Protein AF-A0A5J4PMW7-F1 (afdb_monomer_lite)

InterPro domains:
  IPR025396 Protein of unknown function DUF4302 [PF14135] (25-251)

Foldseek 3Di:
DVVVVVVVVVVVVVVVVVPPDPPPPDPDPDDPVRVQVVQQVVVLCLQQVQQQAKWKFDDALQQVVFTKIWGWHDDDQKIWIAICADDPVDHHGDIDMFGWGFDDDVATKIAGDDDDCSQCQQQDADDPRNRRVNHARMWHFDDDDPQKTWTARPRNGDIMIMGRDPHHPSVWSVLLVVQLVVPVPPQWDWAADPNDTWIWGDDNQKIWTWDQDPVRDIDIDMFGWYGGSFYIFTPAWDQHPNDTDGDGGDD

pLDDT: mean 90.18, std 10.89, range [51.5, 98.81]

Secondary structure (DSSP, 8-state):
-HHHHHHHHHHHHHHHHSTT------SSSS-HHHHHHHHHHHHHHHHHT-TT-EEEEEE-S-TTT-EEEEEEEEETTEEEEEES---SS--TT-EEEEEEEEEESSSEEEEE-S--HHHHTTTS-BTTBSSTTS--SEEEEEEEETTEEEEEETTT--EEEEEE-SS-HHHHHHHHHHHHHHHHT-SEEEEEETTEEEEEEE-SSEEEEEEE-TTS-EEEEEEEEEEETTEEEEEEEEEETTEEEEEEE--

Radius of gyration: 25.82 Å; chains: 1; bounding box: 91×42×58 Å

Sequence (251 aa):
MKKLIYYFFAITAVLLVYSCVQEENSLFEESPAERVDKALSEYDSLLTSAPNGWLLEYYSGDVLIGGYTFLCTFKDGQVSLISDVETIYYRPGTELTSLYRIISDQGPVLTFDTYNQIFHVFSEPWSDDTDGYEGDYEFVLQKAENNIITLRGKKHGGILIMTKLKESAQRYIKRLLTIEEELVGIPRMRLFAGGKEFFAAKGERSLTIGYPAENGEMEMKSTAFIYTSAGIKLRQPLTINGRTVQEFTLD

Structure (mmCIF, N/CA/C/O backbone):
data_AF-A0A5J4PMW7-F1
#
_entry.id   AF-A0A5J4PMW7-F1
#
loop_
_atom_site.group_PDB
_atom_site.id
_atom_site.type_symbol
_atom_site.label_atom_id
_atom_site.label_alt_id
_atom_site.label_comp_id
_atom_site.label_asym_id
_atom_site.label_entity_id
_atom_site.label_seq_id
_atom_site.pdbx_PDB_ins_code
_atom_site.Cartn_x
_atom_site.Cartn_y
_atom_site.Cartn_z
_atom_site.occupancy
_atom_site.B_iso_or_equiv
_atom_site.auth_seq_id
_atom_site.auth_comp_id
_atom_site.auth_asym_id
_atom_site.auth_atom_id
_atom_site.pdbx_PDB_model_num
ATOM 1 N N . MET A 1 1 ? -71.920 20.902 10.915 1.00 52.59 1 MET A N 1
ATOM 2 C CA . MET A 1 1 ? -70.458 21.117 10.797 1.00 52.59 1 MET A CA 1
ATOM 3 C C . MET A 1 1 ? -69.676 20.668 12.033 1.00 52.59 1 MET A C 1
ATOM 5 O O . MET A 1 1 ? -68.792 19.845 11.870 1.00 52.59 1 MET A O 1
ATOM 9 N N . LYS A 1 2 ? -70.023 21.090 13.265 1.00 53.62 2 LYS A N 1
ATOM 10 C CA . LYS A 1 2 ? -69.305 20.662 14.491 1.00 53.62 2 LYS A CA 1
ATOM 11 C C . LYS A 1 2 ? -69.277 19.137 14.712 1.00 53.62 2 LYS A C 1
ATOM 13 O O . LYS A 1 2 ? -68.234 18.599 15.042 1.00 53.62 2 LYS A O 1
ATOM 18 N N . LYS A 1 3 ? -70.382 18.425 14.444 1.00 57.31 3 LYS A N 1
ATOM 19 C CA . LYS A 1 3 ? -70.447 16.952 14.570 1.00 57.31 3 LYS A CA 1
ATOM 20 C C . LYS A 1 3 ? -69.514 16.211 13.596 1.00 57.31 3 LYS A C 1
ATOM 22 O O . LYS A 1 3 ? -68.907 15.230 13.993 1.00 57.31 3 LYS A O 1
ATOM 27 N N . LEU A 1 4 ? -69.343 16.712 12.367 1.00 69.06 4 LEU A N 1
ATOM 28 C CA . LEU A 1 4 ? -68.430 16.128 11.369 1.00 69.06 4 LEU A CA 1
ATOM 29 C C . LEU A 1 4 ? -66.953 16.281 11.760 1.00 69.06 4 LEU A C 1
ATOM 31 O O . LEU A 1 4 ? -66.171 15.374 11.504 1.00 69.06 4 LEU A O 1
ATOM 35 N N . ILE A 1 5 ? -66.589 17.377 12.435 1.00 75.31 5 ILE A N 1
ATOM 36 C CA . ILE A 1 5 ? -65.234 17.581 12.971 1.00 75.31 5 ILE A CA 1
ATOM 37 C C . ILE A 1 5 ? -64.902 16.553 14.058 1.00 75.31 5 ILE A C 1
ATOM 39 O O . ILE A 1 5 ? -63.806 16.004 14.046 1.00 75.31 5 ILE A O 1
ATOM 43 N N . TYR A 1 6 ? -65.847 16.234 14.950 1.00 79.12 6 TYR A N 1
ATOM 44 C CA . TYR A 1 6 ? -65.627 15.208 15.976 1.00 79.12 6 TY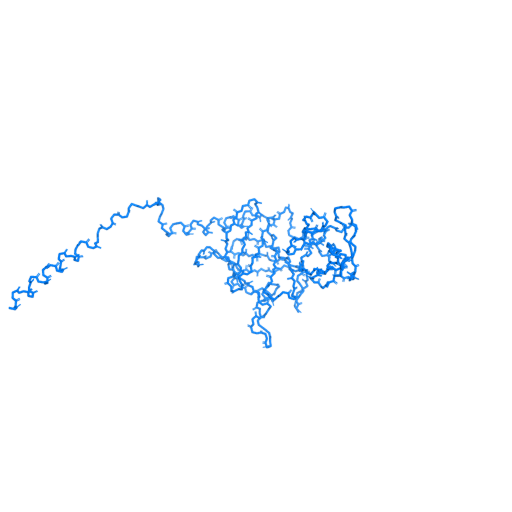R A CA 1
ATOM 45 C C . TYR A 1 6 ? -65.476 13.804 15.376 1.00 79.12 6 TYR A C 1
ATOM 47 O O . TYR A 1 6 ? -64.624 13.047 15.830 1.00 79.12 6 TYR A O 1
ATOM 55 N N . TYR A 1 7 ? -66.233 13.473 14.323 1.00 80.00 7 TYR A N 1
ATOM 56 C CA . TYR A 1 7 ? -66.058 12.202 13.607 1.00 80.00 7 TYR A CA 1
ATOM 57 C C . TYR A 1 7 ? -64.724 12.131 12.858 1.00 80.00 7 TYR A C 1
ATOM 59 O O . TYR A 1 7 ? -64.068 11.095 12.887 1.00 80.00 7 TYR A O 1
ATOM 67 N N . PHE A 1 8 ? -64.286 13.235 12.247 1.00 80.75 8 PHE A N 1
ATOM 68 C CA . PHE A 1 8 ? -62.986 13.304 11.582 1.00 80.75 8 PHE A CA 1
ATOM 69 C C . PHE A 1 8 ? -61.824 13.117 12.569 1.00 80.75 8 PHE A C 1
ATOM 71 O O . PHE A 1 8 ? -60.914 12.341 12.285 1.00 80.75 8 PHE A O 1
ATOM 78 N N . PHE A 1 9 ? -61.897 13.748 13.748 1.00 79.69 9 PHE A N 1
ATOM 79 C CA . PHE A 1 9 ? -60.902 13.595 14.820 1.00 79.69 9 PHE A CA 1
ATOM 80 C C . PHE A 1 9 ? -60.896 12.187 15.429 1.00 79.69 9 PHE A C 1
ATOM 82 O O . PHE A 1 9 ? -59.835 11.644 15.720 1.00 79.69 9 PHE A O 1
ATOM 89 N N . ALA A 1 10 ? -62.070 11.569 15.592 1.00 80.31 10 ALA A N 1
ATOM 90 C CA . ALA A 1 10 ? -62.173 10.200 16.092 1.00 80.31 10 ALA A CA 1
ATOM 91 C C . ALA A 1 10 ? -61.577 9.184 15.102 1.00 80.31 10 ALA A C 1
ATOM 93 O O . ALA A 1 10 ? -60.881 8.261 15.514 1.00 80.31 10 ALA A O 1
ATOM 94 N N . ILE A 1 11 ? -61.791 9.377 13.797 1.00 79.06 11 ILE A N 1
ATOM 95 C CA . ILE A 1 11 ? -61.236 8.504 12.751 1.00 79.06 11 ILE A CA 1
ATOM 96 C C . ILE A 1 11 ? -59.714 8.655 12.644 1.00 79.06 11 ILE A C 1
ATOM 98 O O . ILE A 1 11 ? -59.012 7.651 12.554 1.00 79.06 11 ILE A O 1
ATOM 102 N N . THR A 1 12 ? -59.178 9.878 12.714 1.00 74.62 12 THR A N 1
ATOM 103 C CA . THR A 1 12 ? -57.716 10.084 12.732 1.00 74.62 12 THR A CA 1
ATOM 104 C C . THR A 1 12 ? -57.074 9.522 13.999 1.00 74.62 12 THR A C 1
ATOM 106 O O . THR A 1 12 ? -56.022 8.900 13.904 1.00 74.62 12 THR A O 1
ATOM 109 N N . ALA A 1 13 ? -57.719 9.637 15.165 1.00 74.88 13 ALA A N 1
ATOM 110 C CA . ALA A 1 13 ? -57.223 9.031 16.403 1.00 74.88 13 ALA A CA 1
ATOM 111 C C . ALA A 1 13 ? -57.150 7.493 16.330 1.00 74.88 13 ALA A C 1
ATOM 113 O O . ALA A 1 13 ? -56.185 6.912 16.819 1.00 74.88 13 ALA A O 1
ATOM 114 N N . VAL A 1 14 ? -58.121 6.837 15.678 1.00 71.25 14 VAL A N 1
ATOM 115 C CA . VAL A 1 14 ? -58.113 5.376 15.461 1.00 71.25 14 VAL A CA 1
ATOM 116 C C . VAL A 1 14 ? -57.047 4.953 14.440 1.00 71.25 14 VAL A C 1
ATOM 118 O O . VAL A 1 14 ? -56.421 3.910 14.605 1.00 71.25 14 VAL A O 1
ATOM 121 N N . LEU A 1 15 ? -56.787 5.765 13.411 1.00 68.38 15 LEU A N 1
ATOM 122 C CA . LEU A 1 15 ? -55.737 5.483 12.424 1.00 68.38 15 LEU A CA 1
ATOM 123 C C . LEU A 1 15 ? -54.319 5.667 12.996 1.00 68.38 15 LEU A C 1
ATOM 125 O O . LEU A 1 15 ? -53.410 4.945 12.597 1.00 68.38 15 LEU A O 1
ATOM 129 N N . LEU A 1 16 ? -54.132 6.574 13.963 1.00 65.94 16 LEU A N 1
ATOM 130 C CA . LEU A 1 16 ? -52.844 6.798 14.634 1.00 65.94 16 LEU A CA 1
ATOM 131 C C . LEU A 1 16 ? -52.459 5.674 15.613 1.00 65.94 16 LEU A C 1
ATOM 133 O O . LEU A 1 16 ? -51.275 5.450 15.833 1.00 65.94 16 LEU A O 1
ATOM 137 N N . VAL A 1 17 ? -53.423 4.935 16.178 1.00 60.72 17 VAL A N 1
ATOM 138 C CA . VAL A 1 17 ? -53.124 3.781 17.058 1.00 60.72 17 VAL A CA 1
ATOM 139 C C . VAL A 1 17 ? -52.825 2.485 16.295 1.00 60.72 17 VAL A C 1
ATOM 141 O O . VAL A 1 17 ? -52.277 1.559 16.881 1.00 60.72 17 VAL A O 1
ATOM 144 N N . TYR A 1 18 ? -53.119 2.421 14.991 1.00 57.69 18 TYR A N 1
ATOM 145 C CA . TYR A 1 18 ? -52.755 1.287 14.127 1.00 57.69 18 TYR A CA 1
ATOM 146 C C . TYR A 1 18 ? -51.374 1.428 13.466 1.00 57.69 18 TYR A C 1
ATOM 148 O O . TYR A 1 18 ? -50.908 0.481 12.838 1.00 57.69 18 TYR A O 1
ATOM 156 N N . SER A 1 19 ? -50.691 2.571 13.603 1.00 53.34 19 SER A N 1
ATOM 157 C CA . SER A 1 19 ? -49.394 2.800 12.947 1.00 53.34 19 SER A CA 1
ATOM 158 C C . SER A 1 19 ? -48.186 2.262 13.722 1.00 53.34 19 SER A C 1
ATOM 160 O O . SER A 1 19 ? -47.061 2.594 13.363 1.00 53.34 19 SER A O 1
ATOM 162 N N . CYS A 1 20 ? -48.383 1.496 14.800 1.00 60.22 20 CYS A N 1
ATOM 163 C CA . CYS A 1 20 ? -47.281 1.111 15.688 1.00 60.22 20 CYS A CA 1
ATOM 164 C C . CYS A 1 20 ? -47.326 -0.347 16.166 1.00 60.22 20 CYS A C 1
ATOM 166 O O . CYS A 1 20 ? -46.973 -0.641 17.302 1.00 60.22 20 CYS A O 1
ATOM 168 N N . VAL A 1 21 ? -47.742 -1.269 15.295 1.00 51.50 21 VAL A N 1
ATOM 169 C CA . VAL A 1 21 ? -47.368 -2.686 15.422 1.00 51.50 21 VAL A CA 1
ATOM 170 C C . VAL A 1 21 ? -46.992 -3.194 14.035 1.00 51.50 21 VAL A C 1
ATOM 172 O O . VAL A 1 21 ? -47.761 -3.872 13.360 1.00 51.50 21 VAL A O 1
ATOM 175 N N . GLN A 1 22 ? -45.807 -2.802 13.572 1.00 55.44 22 GLN A N 1
ATOM 176 C CA . GLN A 1 22 ? -45.091 -3.619 12.602 1.00 55.44 22 GLN A CA 1
ATOM 177 C C . GLN A 1 22 ? -44.311 -4.646 13.418 1.00 55.44 22 GLN A C 1
ATOM 179 O O . GLN A 1 22 ? -43.241 -4.348 13.940 1.00 55.44 22 GLN A O 1
ATOM 184 N N . GLU A 1 23 ? -44.867 -5.850 13.562 1.00 53.47 23 GLU A N 1
ATOM 185 C CA . GLU A 1 23 ? -44.029 -7.028 13.783 1.00 53.47 23 GLU A CA 1
ATOM 186 C C . GLU A 1 23 ? -43.198 -7.206 12.508 1.00 53.47 23 GLU A C 1
ATOM 188 O O . GLU A 1 23 ? -43.601 -7.876 11.556 1.00 53.47 23 GLU A O 1
ATOM 193 N N . GLU A 1 24 ? -42.059 -6.516 12.432 1.00 57.09 24 GLU A N 1
ATOM 194 C CA . GLU A 1 24 ? -41.031 -6.885 11.472 1.00 57.09 24 GLU A CA 1
ATOM 195 C C . GLU A 1 24 ? -40.518 -8.259 11.892 1.00 57.09 24 GLU A C 1
ATOM 197 O O . GLU A 1 24 ? -39.812 -8.403 12.890 1.00 57.09 24 GLU A O 1
ATOM 202 N N . ASN A 1 25 ? -40.885 -9.287 11.126 1.00 56.44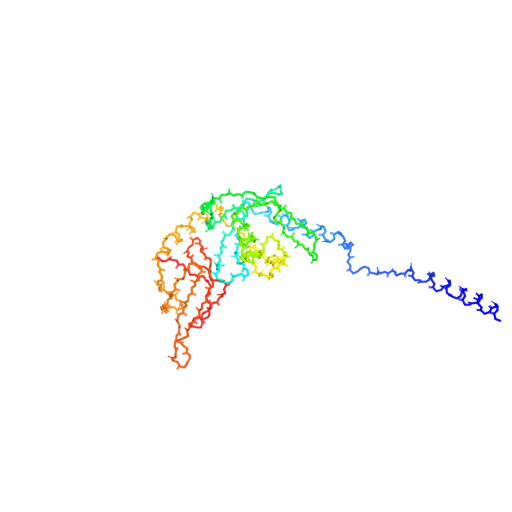 25 ASN A N 1
ATOM 203 C CA . ASN A 1 25 ? -40.136 -10.533 11.124 1.00 56.44 25 ASN A CA 1
ATOM 204 C C . ASN A 1 25 ? -38.697 -10.173 10.755 1.00 56.44 25 ASN A C 1
ATOM 206 O O . ASN A 1 25 ? -38.399 -9.920 9.586 1.00 56.44 25 ASN A O 1
ATOM 210 N N . SER A 1 26 ? -37.829 -10.075 11.761 1.00 58.44 26 SER A N 1
ATOM 211 C CA . SER A 1 26 ? -36.441 -9.704 11.543 1.00 58.44 26 SER A CA 1
ATOM 212 C C . SER A 1 26 ? -35.807 -10.720 10.596 1.00 58.44 26 SER A C 1
ATOM 214 O O . SER A 1 26 ? -35.786 -11.916 10.879 1.00 58.44 26 SER A O 1
ATOM 216 N N . LEU A 1 27 ? -35.283 -10.245 9.462 1.00 74.25 27 LEU A N 1
ATOM 217 C CA . LEU A 1 27 ? -34.528 -11.079 8.518 1.00 74.25 27 LEU A CA 1
ATOM 218 C C . LEU A 1 27 ? -33.218 -11.606 9.130 1.00 74.25 27 LEU A C 1
ATOM 220 O O . LEU A 1 27 ? -32.596 -12.503 8.567 1.00 74.25 27 LEU A O 1
ATOM 224 N N . PHE A 1 28 ? -32.795 -11.036 10.261 1.00 72.88 28 PHE A N 1
ATOM 225 C CA . PHE A 1 28 ? -31.553 -11.350 10.954 1.00 72.88 28 PHE A CA 1
ATOM 226 C C . PHE A 1 28 ? -31.824 -11.635 12.432 1.00 72.88 28 PHE A C 1
ATOM 228 O O . PHE A 1 28 ? -32.629 -10.953 13.061 1.00 72.88 28 PHE A O 1
ATOM 235 N N . GLU A 1 29 ? -31.124 -12.611 13.000 1.00 78.31 29 GLU A N 1
ATOM 236 C CA . GLU A 1 29 ? -31.229 -12.914 14.434 1.00 78.31 29 GLU A CA 1
ATOM 237 C C . GLU A 1 29 ? -30.622 -11.797 15.302 1.00 78.31 29 GLU A C 1
ATOM 239 O O . GLU A 1 29 ? -31.138 -11.500 16.375 1.00 78.31 29 GLU A O 1
ATOM 244 N N . GLU A 1 30 ? -29.561 -11.146 14.811 1.00 83.75 30 GLU A N 1
ATOM 245 C CA . GLU A 1 30 ? -28.859 -10.042 15.478 1.00 83.75 30 GLU A CA 1
ATOM 246 C C . GLU A 1 30 ? -29.429 -8.675 15.060 1.00 83.75 30 GLU A C 1
ATOM 248 O O . GLU A 1 30 ? -29.755 -8.439 13.885 1.00 83.75 30 GLU A O 1
ATOM 253 N N . SER A 1 31 ? -29.477 -7.731 16.002 1.00 85.56 31 SER A N 1
ATOM 254 C CA . SER A 1 31 ? -29.857 -6.341 15.740 1.00 85.56 31 SER A CA 1
ATOM 255 C C . SER A 1 31 ? -28.843 -5.634 14.822 1.00 85.56 31 SER A C 1
ATOM 257 O O . SER A 1 31 ? -27.676 -6.022 14.747 1.00 85.56 31 SER A O 1
ATOM 259 N N . PRO A 1 32 ? -29.236 -4.556 14.116 1.00 83.44 32 PRO A N 1
ATOM 260 C CA . PRO A 1 32 ? -28.304 -3.789 13.290 1.00 83.44 32 PRO A CA 1
ATOM 261 C C . PRO A 1 32 ? -27.062 -3.285 14.039 1.00 83.44 32 PRO A C 1
ATOM 263 O O . PRO A 1 32 ? -25.980 -3.293 13.459 1.00 83.44 32 PRO A O 1
ATOM 266 N N . ALA A 1 33 ? -27.209 -2.880 15.305 1.00 84.81 33 ALA A N 1
ATOM 267 C CA . ALA A 1 33 ? -26.096 -2.417 16.132 1.00 84.81 33 ALA A CA 1
ATOM 268 C C . ALA A 1 33 ? -25.113 -3.556 16.445 1.00 84.81 33 ALA A C 1
ATOM 270 O O . ALA A 1 33 ? -23.917 -3.407 16.212 1.00 84.81 33 ALA A O 1
ATOM 271 N N . GLU A 1 34 ? -25.622 -4.721 16.859 1.00 88.75 34 GLU A N 1
ATOM 272 C CA . GLU A 1 34 ? -24.790 -5.900 17.143 1.00 88.75 34 GLU A CA 1
ATOM 273 C C . GLU A 1 34 ? -23.994 -6.347 15.913 1.00 88.75 34 GLU A C 1
ATOM 275 O O . GLU A 1 34 ? -22.809 -6.655 16.025 1.00 88.75 34 GLU A O 1
ATOM 280 N N . ARG A 1 35 ? -24.603 -6.316 14.721 1.00 88.56 35 ARG A N 1
ATOM 281 C CA . ARG A 1 35 ? -23.905 -6.664 13.472 1.00 88.56 35 ARG A CA 1
ATOM 282 C C . ARG A 1 35 ? -22.771 -5.697 13.141 1.00 88.56 35 ARG A C 1
ATOM 284 O O . ARG A 1 35 ? -21.737 -6.125 12.631 1.00 88.56 35 ARG A O 1
ATOM 291 N N . VAL A 1 36 ? -22.967 -4.403 13.399 1.00 88.88 36 VAL A N 1
ATOM 292 C CA . VAL A 1 36 ? -21.924 -3.388 13.203 1.00 88.88 36 VAL A CA 1
ATOM 293 C C . VAL A 1 36 ? -20.773 -3.641 14.168 1.00 88.88 36 VAL A C 1
ATOM 295 O O . VAL A 1 36 ? -19.644 -3.803 13.714 1.00 88.88 36 VAL A O 1
ATOM 298 N N . ASP A 1 37 ? -21.052 -3.753 15.466 1.00 90.56 37 ASP A N 1
ATOM 299 C CA . ASP A 1 37 ? -20.019 -3.957 16.489 1.00 90.56 37 ASP A CA 1
ATOM 300 C C . ASP A 1 37 ? -19.228 -5.250 16.253 1.00 90.56 37 ASP A C 1
ATOM 302 O O . ASP A 1 37 ? -17.998 -5.270 16.363 1.00 90.56 37 ASP A O 1
ATOM 306 N N . LYS A 1 38 ? -19.921 -6.314 15.837 1.00 92.56 38 LYS A N 1
ATOM 307 C CA . LYS A 1 38 ? -19.307 -7.578 15.434 1.00 92.56 38 LYS A CA 1
ATOM 308 C C . LYS A 1 38 ? -18.357 -7.396 14.254 1.00 92.56 38 LYS A C 1
ATOM 310 O O . LYS A 1 38 ? -17.215 -7.831 14.343 1.00 92.56 38 LYS A O 1
ATOM 315 N N . ALA A 1 39 ? -18.776 -6.706 13.192 1.00 92.00 39 ALA A N 1
ATOM 316 C CA . ALA A 1 39 ? -17.914 -6.449 12.038 1.00 92.00 39 ALA A CA 1
ATOM 317 C C . ALA A 1 39 ? -16.667 -5.628 12.415 1.00 92.00 39 ALA A C 1
ATOM 319 O O . ALA A 1 39 ? -15.564 -5.948 11.970 1.00 92.00 39 ALA A O 1
ATOM 320 N N . LEU A 1 40 ? -16.813 -4.600 13.262 1.00 95.12 40 LEU A N 1
ATOM 321 C CA . LEU A 1 40 ? -15.674 -3.814 13.755 1.00 95.12 40 LEU A CA 1
ATOM 322 C C . LEU A 1 40 ? -14.688 -4.696 14.538 1.00 95.12 40 LEU A C 1
ATOM 324 O O . LEU A 1 40 ? -13.483 -4.650 14.289 1.00 95.12 40 LEU A O 1
ATOM 328 N N . SER A 1 41 ? -15.201 -5.538 15.442 1.00 95.44 41 SER A N 1
ATOM 329 C CA . SER A 1 41 ? -14.392 -6.450 16.257 1.00 95.44 41 SER A CA 1
ATOM 330 C C . SER A 1 41 ? -13.718 -7.556 15.435 1.00 95.44 41 SER A C 1
ATOM 332 O O . SER A 1 41 ? -12.562 -7.898 15.696 1.00 95.44 41 SER A O 1
ATOM 334 N N . GLU A 1 42 ? -14.397 -8.092 14.417 1.00 95.81 42 GLU A N 1
ATOM 335 C CA . GLU A 1 42 ? -13.845 -9.088 13.493 1.00 95.81 42 GLU A CA 1
ATOM 336 C C . GLU A 1 42 ? -12.654 -8.524 12.714 1.00 95.81 42 GLU A C 1
ATOM 338 O O . GLU A 1 42 ? -11.616 -9.184 12.614 1.00 95.81 42 GLU A O 1
ATOM 343 N N . TYR A 1 43 ? -12.759 -7.291 12.208 1.00 97.00 43 TYR A N 1
ATOM 344 C CA . TYR A 1 43 ? -11.645 -6.650 11.515 1.00 97.00 43 TYR A CA 1
ATOM 345 C C . TYR A 1 43 ? -10.485 -6.303 12.452 1.00 97.00 43 TYR A C 1
ATOM 347 O O . TYR A 1 43 ? -9.334 -6.500 12.067 1.00 97.00 43 TYR A O 1
ATOM 355 N N . ASP A 1 44 ? -10.749 -5.844 13.677 1.00 96.81 44 ASP A N 1
ATOM 356 C CA . ASP A 1 44 ? -9.677 -5.546 14.637 1.00 96.81 44 ASP A CA 1
ATOM 357 C C . ASP A 1 44 ? -8.927 -6.826 15.033 1.00 96.81 44 ASP A C 1
ATOM 359 O O . ASP A 1 44 ? -7.693 -6.891 14.983 1.00 96.81 44 ASP A O 1
ATOM 363 N N . SER A 1 45 ? -9.676 -7.901 15.287 1.00 97.00 45 SER A N 1
ATOM 364 C CA . SER A 1 45 ? -9.122 -9.236 15.527 1.00 97.00 45 SER A CA 1
ATOM 365 C C . SER A 1 45 ? -8.316 -9.737 14.327 1.00 97.00 45 SER A C 1
ATOM 367 O O . SER A 1 45 ? -7.243 -10.318 14.489 1.00 97.00 45 SER A O 1
ATOM 369 N N . LEU A 1 46 ? -8.796 -9.505 13.101 1.00 97.75 46 LEU A N 1
ATOM 370 C CA . LEU A 1 46 ? -8.082 -9.887 11.886 1.00 97.75 46 LEU A CA 1
ATOM 371 C C . LEU A 1 46 ? -6.755 -9.135 11.760 1.00 97.75 46 LEU A C 1
ATOM 373 O O . LEU A 1 46 ? -5.723 -9.782 11.553 1.00 97.75 46 LEU A O 1
ATOM 377 N N . LEU A 1 47 ? -6.766 -7.806 11.900 1.00 98.19 47 LEU A N 1
ATOM 378 C CA . LEU A 1 47 ? -5.567 -6.973 11.789 1.00 98.19 47 LEU A CA 1
ATOM 379 C C . LEU A 1 47 ? -4.506 -7.392 12.814 1.00 98.19 47 LEU A C 1
ATOM 381 O O . LEU A 1 47 ? -3.345 -7.586 12.442 1.00 98.19 47 LEU A O 1
ATOM 385 N N . THR A 1 48 ? -4.915 -7.623 14.063 1.00 97.81 48 THR A N 1
ATOM 386 C CA . THR A 1 48 ? -4.029 -8.028 15.169 1.00 97.81 48 THR A CA 1
ATOM 387 C C . THR A 1 48 ? -3.614 -9.508 15.121 1.00 97.81 48 THR A C 1
ATOM 389 O O . THR A 1 48 ? -2.584 -9.881 15.683 1.00 97.81 48 THR A O 1
ATOM 392 N N . SER A 1 49 ? -4.322 -10.367 14.370 1.00 96.81 49 SER A N 1
ATOM 393 C CA . SER A 1 49 ? -3.950 -11.784 14.155 1.00 96.81 49 SER A CA 1
ATOM 394 C C . SER A 1 49 ? -2.685 -11.992 13.306 1.00 96.81 49 SER A C 1
ATOM 396 O O . SER A 1 49 ? -2.276 -13.134 13.047 1.00 96.81 49 SER A O 1
ATOM 398 N N . ALA A 1 50 ? -2.102 -10.918 12.773 1.00 97.25 50 ALA A N 1
ATOM 399 C CA . ALA A 1 50 ? -0.911 -10.945 11.937 1.00 97.25 50 ALA A CA 1
ATOM 400 C C . ALA A 1 50 ? 0.321 -10.489 12.733 1.00 97.25 50 ALA A C 1
ATOM 402 O O . ALA A 1 50 ? 0.672 -9.314 12.684 1.00 97.25 50 ALA A O 1
ATOM 403 N N . PRO A 1 51 ? 1.036 -11.399 13.425 1.00 93.94 51 PRO A N 1
ATOM 404 C CA . PRO A 1 51 ? 2.169 -11.018 14.274 1.00 93.94 51 PRO A CA 1
ATOM 405 C C . PRO A 1 51 ? 3.345 -10.421 13.488 1.00 93.94 51 PRO A C 1
ATOM 407 O O . PRO A 1 51 ? 4.129 -9.657 14.036 1.00 93.94 51 PRO A O 1
ATOM 410 N N . ASN A 1 52 ? 3.463 -10.765 12.204 1.00 97.31 52 ASN A N 1
ATOM 411 C CA . ASN A 1 52 ? 4.451 -10.188 11.292 1.00 97.31 52 ASN A CA 1
ATOM 412 C C . ASN A 1 52 ? 3.983 -8.874 10.644 1.00 9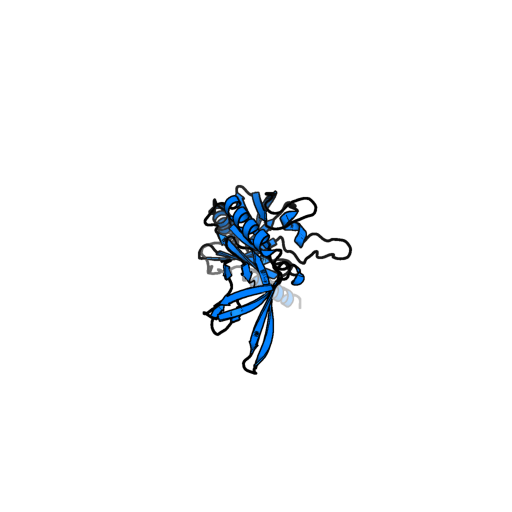7.31 52 ASN A C 1
ATOM 414 O O . ASN A 1 52 ? 4.761 -8.255 9.922 1.00 97.31 52 ASN A O 1
ATOM 418 N N . GLY A 1 53 ? 2.724 -8.490 10.863 1.00 98.31 53 GLY A N 1
ATOM 419 C CA . GLY A 1 53 ? 2.071 -7.362 10.221 1.00 98.31 53 GLY A CA 1
ATOM 420 C C . GLY A 1 53 ? 1.497 -7.670 8.838 1.00 98.31 53 GLY A C 1
ATOM 421 O O . GLY A 1 53 ? 1.330 -8.822 8.415 1.00 98.31 53 GLY A O 1
ATOM 422 N N . TRP A 1 54 ? 1.191 -6.592 8.134 1.00 98.75 54 TRP A N 1
ATOM 423 C CA . TRP A 1 54 ? 0.587 -6.558 6.814 1.00 98.75 54 TRP A CA 1
ATOM 424 C C . TRP A 1 54 ? 1.407 -5.678 5.879 1.00 98.75 54 TRP A C 1
ATOM 426 O O . TRP A 1 54 ? 2.033 -4.724 6.320 1.00 98.75 54 TRP A O 1
ATOM 436 N N . LEU A 1 55 ? 1.374 -5.981 4.589 1.00 98.75 55 LEU A N 1
ATOM 437 C CA . LEU A 1 55 ? 1.918 -5.161 3.517 1.00 98.75 55 LEU A CA 1
ATOM 438 C C . LEU A 1 55 ? 0.762 -4.455 2.821 1.00 98.75 55 LEU A C 1
ATOM 440 O O . LEU A 1 55 ? -0.055 -5.128 2.199 1.00 98.75 55 LEU A O 1
ATOM 444 N N . LEU A 1 56 ? 0.703 -3.133 2.908 1.00 98.69 56 LEU A N 1
ATOM 445 C CA . LEU A 1 56 ? -0.227 -2.281 2.179 1.00 98.69 56 LEU A CA 1
ATOM 446 C C . LEU A 1 56 ? 0.442 -1.741 0.909 1.00 98.69 56 LEU A C 1
ATOM 448 O O . LEU A 1 56 ? 1.441 -1.023 0.976 1.00 98.69 56 LEU A O 1
ATOM 452 N N . GLU A 1 57 ? -0.134 -2.084 -0.240 1.00 98.38 57 GLU A N 1
ATOM 453 C CA . GLU A 1 57 ? 0.215 -1.528 -1.548 1.00 98.38 57 GLU A CA 1
ATOM 454 C C . GLU A 1 57 ? -0.479 -0.166 -1.682 1.00 98.38 57 GLU A C 1
ATOM 456 O O . GLU A 1 57 ? -1.670 -0.102 -2.001 1.00 98.38 57 GLU A O 1
ATOM 461 N N . TYR A 1 58 ? 0.236 0.916 -1.367 1.00 98.00 58 TYR A N 1
ATOM 462 C CA . TYR A 1 58 ? -0.326 2.261 -1.291 1.00 98.00 58 TYR A CA 1
ATOM 463 C C . TYR A 1 58 ? -0.112 3.035 -2.589 1.00 98.00 58 TYR A C 1
ATOM 465 O O . TYR A 1 58 ? 1.005 3.145 -3.093 1.00 98.00 58 TYR A O 1
ATOM 473 N N . TYR A 1 59 ? -1.198 3.608 -3.097 1.00 96.50 59 TYR A N 1
ATOM 474 C CA . TYR A 1 59 ? -1.217 4.493 -4.254 1.00 96.50 59 TYR A CA 1
ATOM 475 C C . TYR A 1 59 ? -2.120 5.671 -3.917 1.00 96.50 59 TYR A C 1
ATOM 477 O O . TYR A 1 59 ? -3.303 5.465 -3.634 1.00 96.50 59 TYR A O 1
ATOM 485 N N . SER A 1 60 ? -1.577 6.882 -3.955 1.00 93.62 60 SER A N 1
ATOM 486 C CA . SER A 1 60 ? -2.379 8.087 -3.777 1.00 93.62 60 SER A CA 1
ATOM 487 C C . SER A 1 60 ? -3.213 8.388 -5.036 1.00 93.62 60 SER A C 1
ATOM 489 O O . SER A 1 60 ? -3.100 7.695 -6.062 1.00 93.62 60 SER A O 1
ATOM 491 N N . GLY A 1 61 ? -4.116 9.366 -4.941 1.00 89.56 61 GLY A N 1
ATOM 492 C CA . GLY A 1 61 ? -4.915 9.820 -6.083 1.00 89.56 61 GLY A CA 1
ATOM 493 C C . GLY A 1 61 ? -4.065 10.482 -7.173 1.00 89.56 61 GLY A C 1
ATOM 494 O O . GLY A 1 61 ? -4.321 10.253 -8.360 1.00 89.56 61 GLY A O 1
ATOM 495 N N . ASP A 1 62 ? -2.978 11.165 -6.792 1.00 88.38 62 ASP A N 1
ATOM 496 C CA . ASP A 1 62 ? -2.002 11.694 -7.741 1.00 88.38 62 ASP A CA 1
ATOM 497 C C . ASP A 1 62 ? -1.227 10.558 -8.429 1.00 88.38 62 ASP A C 1
ATOM 499 O O . ASP A 1 62 ? -0.326 9.911 -7.885 1.00 88.38 62 ASP A O 1
ATOM 503 N N . VAL A 1 63 ? -1.574 10.328 -9.693 1.00 84.19 63 VAL A N 1
ATOM 504 C CA . VAL A 1 63 ? -0.998 9.271 -10.527 1.00 84.19 63 VAL A CA 1
ATOM 505 C C . VAL A 1 63 ? 0.499 9.445 -10.802 1.00 84.19 63 VAL A C 1
ATOM 507 O O . VAL A 1 63 ? 1.141 8.471 -11.206 1.00 84.19 63 VAL A O 1
ATOM 510 N N . LEU A 1 64 ? 1.059 10.644 -10.611 1.00 87.12 64 LEU A N 1
ATOM 511 C CA . LEU A 1 64 ? 2.473 10.935 -10.864 1.00 87.12 64 LEU A CA 1
ATOM 512 C C . LEU A 1 64 ? 3.391 10.401 -9.760 1.00 87.12 64 LEU A C 1
ATOM 514 O O . LEU A 1 64 ? 4.555 10.105 -10.031 1.00 87.12 64 LEU A O 1
ATOM 518 N N . ILE A 1 65 ? 2.857 10.212 -8.554 1.00 91.62 65 ILE A N 1
ATOM 519 C CA . ILE A 1 65 ? 3.605 9.778 -7.365 1.00 91.62 65 ILE A CA 1
ATOM 520 C C . ILE A 1 65 ? 3.973 8.294 -7.417 1.00 91.62 65 ILE A C 1
ATOM 522 O O . ILE A 1 65 ? 4.986 7.866 -6.862 1.00 91.62 65 ILE A O 1
ATOM 526 N N . GLY A 1 66 ? 3.184 7.501 -8.138 1.00 94.44 66 GLY A N 1
ATOM 527 C CA . GLY A 1 66 ? 3.369 6.060 -8.230 1.00 94.44 66 GLY A CA 1
ATOM 528 C C . GLY A 1 66 ? 2.982 5.336 -6.939 1.00 94.44 66 GLY A C 1
ATOM 529 O O . GLY A 1 66 ? 2.006 5.708 -6.291 1.00 94.44 66 GLY A O 1
ATOM 530 N N . GLY A 1 67 ? 3.662 4.230 -6.627 1.00 96.81 67 GLY A N 1
ATOM 531 C CA . GLY A 1 67 ? 3.313 3.369 -5.498 1.00 96.81 67 GLY A CA 1
ATOM 532 C C . GLY A 1 67 ? 4.378 3.305 -4.414 1.00 96.81 67 GLY A C 1
ATOM 533 O O . GLY A 1 67 ? 5.574 3.302 -4.712 1.00 96.81 67 GLY A O 1
ATOM 534 N N . TYR A 1 68 ? 3.922 3.121 -3.176 1.00 98.19 68 TYR A N 1
ATOM 535 C CA . TYR A 1 68 ? 4.752 2.862 -2.000 1.00 98.19 68 TYR A CA 1
ATOM 536 C C . TYR A 1 68 ? 4.254 1.651 -1.214 1.00 98.19 68 TYR A C 1
ATOM 538 O O . TYR A 1 68 ? 3.090 1.253 -1.304 1.00 98.19 68 TYR A O 1
ATOM 546 N N . THR A 1 69 ? 5.156 1.048 -0.447 1.00 98.50 69 THR A N 1
ATOM 547 C CA . THR A 1 69 ? 4.861 -0.110 0.393 1.00 98.50 69 THR A CA 1
ATOM 548 C C . THR A 1 69 ? 4.893 0.286 1.857 1.00 98.50 69 THR A C 1
ATOM 550 O O . THR A 1 69 ? 5.963 0.567 2.392 1.00 98.50 69 THR A O 1
ATOM 553 N N . PHE A 1 70 ? 3.748 0.188 2.531 1.00 98.69 70 PHE A N 1
ATOM 554 C CA . PHE A 1 70 ? 3.677 0.319 3.985 1.00 98.69 70 PHE A CA 1
ATOM 555 C C . PHE A 1 70 ? 3.588 -1.051 4.644 1.00 98.69 70 PHE A C 1
ATOM 557 O O . PHE A 1 70 ? 2.768 -1.887 4.273 1.00 98.69 70 PHE A O 1
ATOM 564 N N . LEU A 1 71 ? 4.425 -1.284 5.646 1.00 98.81 71 LEU A N 1
ATOM 565 C CA . LEU A 1 71 ? 4.382 -2.466 6.492 1.00 98.81 71 LEU A CA 1
ATOM 566 C C . LEU A 1 71 ? 3.735 -2.080 7.819 1.00 98.81 71 LEU A C 1
ATOM 568 O O . LEU A 1 71 ? 4.314 -1.320 8.592 1.00 98.81 71 LEU A O 1
ATOM 572 N N . CYS A 1 72 ? 2.534 -2.595 8.061 1.00 98.56 72 CYS A N 1
ATOM 573 C CA . CYS A 1 72 ? 1.662 -2.205 9.163 1.00 98.56 72 CYS A CA 1
ATOM 574 C C . CYS A 1 72 ? 1.579 -3.333 10.195 1.00 98.56 72 CYS A C 1
ATOM 576 O O . CYS A 1 72 ? 1.083 -4.418 9.887 1.00 98.56 72 CYS A O 1
ATOM 578 N N . THR A 1 73 ? 2.013 -3.088 11.431 1.00 98.50 73 THR A N 1
ATOM 579 C CA . THR A 1 73 ? 1.848 -4.043 12.542 1.00 98.50 73 THR A CA 1
ATOM 580 C C . THR A 1 73 ? 0.894 -3.467 13.577 1.00 98.50 73 THR A C 1
ATOM 582 O O . THR A 1 73 ? 1.231 -2.492 14.243 1.00 98.50 73 THR A O 1
ATOM 585 N N . PHE A 1 74 ? -0.290 -4.067 13.701 1.00 98.38 74 PHE A N 1
ATOM 586 C CA . PHE A 1 74 ? -1.364 -3.606 14.582 1.00 98.38 74 PHE A CA 1
ATOM 587 C C . PHE A 1 74 ? -1.315 -4.324 15.927 1.00 98.38 74 PHE A C 1
ATOM 589 O O . PHE A 1 74 ? -1.248 -5.556 15.977 1.00 98.38 74 PHE A O 1
ATOM 596 N N . LYS A 1 75 ? -1.365 -3.557 17.015 1.00 97.50 75 LYS A N 1
ATOM 597 C CA . LYS A 1 75 ? -1.395 -4.081 18.378 1.00 97.50 75 LYS A CA 1
ATOM 598 C C . LYS A 1 75 ? -1.923 -3.033 19.354 1.00 97.50 75 LYS A C 1
ATOM 600 O O . LYS A 1 75 ? -1.426 -1.914 19.375 1.00 97.50 75 LYS A O 1
ATOM 605 N N . ASP A 1 76 ? -2.875 -3.420 20.201 1.00 95.94 76 ASP A N 1
ATOM 606 C CA . ASP A 1 76 ? -3.360 -2.613 21.332 1.00 95.94 76 ASP A CA 1
ATOM 607 C C . ASP A 1 76 ? -3.748 -1.166 20.938 1.00 95.94 76 ASP A C 1
ATOM 609 O O . ASP A 1 76 ? -3.364 -0.202 21.602 1.00 95.94 76 ASP A O 1
ATOM 613 N N . GLY A 1 77 ? -4.464 -0.999 19.814 1.00 97.25 77 GLY A N 1
ATOM 614 C CA . GLY A 1 77 ? -4.884 0.315 19.292 1.00 97.25 77 GLY A CA 1
ATOM 615 C C . GLY A 1 77 ? -3.760 1.161 18.676 1.00 97.25 77 GLY A C 1
ATOM 616 O O . GLY A 1 77 ? -3.981 2.313 18.305 1.00 97.25 77 GLY A O 1
ATOM 617 N N . GLN A 1 78 ? -2.554 0.606 18.553 1.00 98.38 78 GLN A N 1
ATOM 618 C CA . GLN A 1 78 ? -1.409 1.212 17.882 1.00 98.38 78 GLN A CA 1
ATOM 619 C C . GLN A 1 78 ? -1.041 0.450 16.612 1.00 98.38 78 GLN A C 1
ATOM 621 O O . GLN A 1 78 ? -1.204 -0.766 16.514 1.00 98.38 78 GLN A O 1
ATOM 626 N N . VAL A 1 79 ? -0.509 1.176 15.638 1.00 98.44 79 VAL A N 1
ATOM 627 C CA . VAL A 1 79 ? 0.048 0.624 14.409 1.00 98.44 79 VAL A CA 1
ATOM 628 C C . VAL A 1 79 ? 1.469 1.132 14.229 1.00 98.44 79 VAL A C 1
ATOM 630 O O . VAL A 1 79 ? 1.701 2.336 14.127 1.00 98.44 79 VAL A O 1
ATOM 633 N N . SER A 1 80 ? 2.424 0.208 14.200 1.00 98.31 80 SER A N 1
ATOM 634 C CA . SER A 1 80 ? 3.801 0.488 13.793 1.00 98.31 80 SER A CA 1
ATOM 635 C C . SER A 1 80 ? 3.886 0.406 12.274 1.00 98.31 80 SER A C 1
ATOM 637 O O . SER A 1 80 ? 3.486 -0.601 11.683 1.00 98.31 80 SER A O 1
ATOM 639 N N . LEU A 1 81 ? 4.388 1.471 11.658 1.00 98.31 81 LEU A N 1
ATOM 640 C CA . LEU A 1 81 ? 4.505 1.640 10.217 1.00 98.31 81 LEU A CA 1
ATOM 641 C C . LEU A 1 81 ? 5.976 1.724 9.824 1.00 98.31 81 LEU A C 1
ATOM 643 O O . LEU A 1 81 ? 6.722 2.522 10.387 1.00 98.31 81 LEU A O 1
ATOM 647 N N . ILE A 1 82 ? 6.365 0.932 8.828 1.00 98.56 82 ILE A N 1
ATOM 648 C CA . ILE A 1 82 ? 7.654 1.032 8.136 1.00 98.56 82 ILE A CA 1
ATOM 649 C C . ILE A 1 82 ? 7.373 1.168 6.643 1.00 98.56 82 ILE A C 1
ATOM 651 O O . ILE A 1 82 ? 6.546 0.427 6.120 1.00 98.56 82 ILE A O 1
ATOM 655 N N . SER A 1 83 ? 8.067 2.065 5.946 1.00 98.56 83 SER A N 1
ATOM 656 C CA . SER A 1 83 ? 7.864 2.270 4.508 1.00 98.56 83 SER A CA 1
ATOM 657 C C . SER A 1 83 ? 9.168 2.486 3.758 1.00 98.56 83 SER A C 1
ATOM 659 O O . SER A 1 83 ? 10.177 2.883 4.338 1.00 98.56 83 SER A O 1
ATOM 661 N N . ASP A 1 84 ? 9.117 2.284 2.448 1.00 98.12 84 ASP A N 1
ATOM 662 C CA . ASP A 1 84 ? 10.117 2.709 1.463 1.00 98.12 84 ASP A CA 1
ATOM 663 C C . ASP A 1 84 ? 9.984 4.192 1.049 1.00 98.12 84 ASP A C 1
ATOM 665 O O . ASP A 1 84 ? 10.496 4.601 0.014 1.00 98.12 84 ASP A O 1
ATOM 669 N N . VAL A 1 85 ? 9.278 4.998 1.845 1.00 96.94 85 VAL A N 1
ATOM 670 C CA . VAL A 1 85 ? 9.100 6.441 1.638 1.00 96.94 85 VAL A CA 1
ATOM 671 C C . VAL A 1 85 ? 10.276 7.200 2.245 1.00 96.94 85 VAL A C 1
ATOM 673 O O . VAL A 1 85 ? 10.651 6.965 3.397 1.00 96.94 85 VAL A O 1
ATOM 676 N N . GLU A 1 86 ? 10.817 8.158 1.497 1.00 95.19 86 GLU A N 1
ATOM 677 C CA . GLU A 1 86 ? 11.702 9.194 2.027 1.00 95.19 86 GLU A CA 1
ATOM 678 C C . GLU A 1 86 ? 10.901 10.472 2.301 1.00 95.19 86 GLU A C 1
ATOM 680 O O . GLU A 1 86 ? 10.066 10.893 1.503 1.00 95.19 86 GLU A O 1
ATOM 685 N N . THR A 1 87 ? 11.151 11.101 3.447 1.00 94.38 87 THR A N 1
ATOM 686 C CA . THR A 1 87 ? 10.563 12.395 3.816 1.00 94.38 87 THR A CA 1
ATOM 687 C C . THR A 1 87 ? 11.659 13.347 4.276 1.00 94.38 87 THR A C 1
ATOM 689 O O . THR A 1 87 ? 12.804 12.949 4.490 1.00 94.38 87 THR A O 1
ATOM 692 N N . ILE A 1 88 ? 11.304 14.609 4.518 1.00 90.69 88 ILE A N 1
ATOM 693 C CA . ILE A 1 88 ? 12.265 15.612 4.990 1.00 90.69 88 ILE A CA 1
ATOM 694 C C . ILE A 1 88 ? 12.872 15.288 6.369 1.00 90.69 88 ILE A C 1
ATOM 696 O O . ILE A 1 88 ? 13.962 15.777 6.668 1.00 90.69 88 ILE A O 1
ATOM 700 N N . TYR A 1 89 ? 12.199 14.488 7.213 1.00 94.06 89 TYR A N 1
ATOM 701 C CA . TYR A 1 89 ? 12.693 14.135 8.555 1.00 94.06 89 TYR A CA 1
ATOM 702 C C . TYR A 1 89 ? 13.046 12.652 8.721 1.00 94.06 89 TYR A C 1
ATOM 704 O O . TYR A 1 89 ? 13.751 12.307 9.671 1.00 94.06 89 TYR A O 1
ATOM 712 N N . TYR A 1 90 ? 12.609 11.776 7.812 1.00 97.38 90 TYR A N 1
ATOM 713 C CA . TYR A 1 90 ? 12.772 10.329 7.955 1.00 97.38 90 TYR A CA 1
ATOM 714 C C . TYR A 1 90 ? 13.258 9.664 6.676 1.00 97.38 90 TYR A C 1
ATOM 716 O O . TYR A 1 90 ? 12.771 9.940 5.582 1.00 97.38 90 TYR A O 1
ATOM 724 N N . ARG A 1 91 ? 14.196 8.733 6.856 1.00 97.44 91 ARG A N 1
ATOM 725 C CA . ARG A 1 91 ? 14.726 7.888 5.787 1.00 97.44 91 ARG A CA 1
ATOM 726 C C . ARG A 1 91 ? 13.840 6.658 5.568 1.00 97.44 91 ARG A C 1
ATOM 728 O O . ARG A 1 91 ? 13.225 6.197 6.541 1.00 97.44 91 ARG A O 1
ATOM 735 N N . PRO A 1 92 ? 13.871 6.059 4.365 1.00 97.88 92 PRO A N 1
ATOM 736 C CA . PRO A 1 92 ? 13.245 4.767 4.112 1.00 97.88 92 PRO A CA 1
ATOM 737 C C . PRO A 1 92 ? 13.662 3.711 5.145 1.00 97.88 92 PRO A C 1
ATOM 739 O O . PRO A 1 92 ? 14.817 3.651 5.576 1.00 97.88 92 PRO A O 1
ATOM 742 N N . GLY A 1 93 ? 12.709 2.882 5.570 1.00 98.06 93 GLY A N 1
ATOM 743 C CA . GLY A 1 93 ? 12.908 1.851 6.590 1.00 98.06 93 GLY A CA 1
ATOM 744 C C . GLY A 1 93 ? 12.809 2.329 8.041 1.00 98.06 93 GLY A C 1
ATOM 745 O O . GLY A 1 93 ? 12.931 1.504 8.947 1.00 98.06 93 GLY A O 1
ATOM 746 N N . THR A 1 94 ? 12.563 3.621 8.285 1.00 98.25 94 THR A N 1
ATOM 747 C CA . THR A 1 94 ? 12.267 4.123 9.636 1.00 98.25 94 THR A CA 1
ATOM 748 C C . THR A 1 94 ? 10.905 3.614 10.110 1.00 98.25 94 THR A C 1
ATOM 750 O O . THR A 1 94 ? 9.939 3.632 9.351 1.00 98.25 94 THR A O 1
ATOM 753 N N . GLU A 1 95 ? 10.828 3.181 11.371 1.00 98.12 95 GLU A N 1
ATOM 754 C CA . GLU A 1 95 ? 9.577 2.786 12.021 1.00 98.12 95 GLU A CA 1
ATOM 755 C C . GLU A 1 95 ? 8.982 3.964 12.799 1.00 98.12 95 GLU A C 1
ATOM 757 O O . GLU A 1 95 ? 9.661 4.543 13.650 1.00 98.12 95 GLU A O 1
ATOM 762 N N . LEU A 1 96 ? 7.718 4.300 12.531 1.00 98.25 96 LEU A N 1
ATOM 763 C CA . LEU A 1 96 ? 6.934 5.283 13.285 1.00 98.25 96 LEU A CA 1
ATOM 764 C C . LEU A 1 96 ? 5.598 4.672 13.714 1.00 98.25 96 LEU A C 1
ATOM 766 O O . LEU A 1 96 ? 5.019 3.867 12.987 1.00 98.25 96 LEU A O 1
ATOM 770 N N . THR A 1 97 ? 5.079 5.085 14.868 1.00 98.06 97 THR A N 1
ATOM 771 C CA . THR A 1 97 ? 3.818 4.563 15.414 1.00 98.06 97 THR A CA 1
ATOM 772 C C . THR A 1 97 ? 2.692 5.584 15.292 1.00 98.06 97 THR A C 1
ATOM 774 O O . THR A 1 97 ? 2.899 6.768 15.553 1.00 98.06 97 THR A O 1
ATOM 777 N N . SER A 1 98 ? 1.491 5.110 14.960 1.00 98.12 98 SER A N 1
ATOM 778 C CA . SER A 1 98 ? 0.234 5.857 15.074 1.00 98.12 98 SER A CA 1
ATOM 779 C C . SER A 1 98 ? -0.760 5.139 15.984 1.00 98.12 98 SER A C 1
ATOM 781 O O . SER A 1 98 ? -0.672 3.928 16.170 1.00 98.12 98 SER A O 1
ATOM 783 N N . LEU A 1 99 ? -1.748 5.862 16.507 1.00 98.50 99 LEU A N 1
ATOM 784 C CA . LEU A 1 99 ? -3.003 5.263 16.951 1.00 98.50 99 LEU A CA 1
ATOM 785 C C . LEU A 1 99 ? -3.853 4.911 15.729 1.00 98.50 99 LEU A C 1
ATOM 787 O O . LEU A 1 99 ? -3.891 5.673 14.760 1.00 98.50 99 LEU A O 1
ATOM 791 N N . TYR A 1 100 ? -4.545 3.779 15.797 1.00 98.38 100 TYR A N 1
ATOM 792 C CA . TYR A 1 100 ? -5.559 3.405 14.819 1.00 98.38 100 TYR A CA 1
ATOM 793 C C . TYR A 1 100 ? -6.863 3.037 15.519 1.00 98.38 100 TYR A C 1
ATOM 795 O O . TYR A 1 100 ? -6.872 2.594 16.671 1.00 98.38 100 TYR A O 1
ATOM 803 N N . ARG A 1 101 ? -7.971 3.168 14.794 1.00 97.94 101 ARG A N 1
ATOM 804 C CA . ARG A 1 101 ? -9.271 2.624 15.196 1.00 97.94 101 ARG A CA 1
ATOM 805 C C . ARG A 1 101 ? -9.978 2.015 14.000 1.00 97.94 101 ARG A C 1
ATOM 807 O O . ARG A 1 101 ? -9.721 2.385 12.856 1.00 97.94 101 ARG A O 1
ATOM 814 N N . ILE A 1 102 ? -10.911 1.115 14.292 1.00 97.81 102 ILE A N 1
ATOM 815 C CA . ILE A 1 102 ? -11.932 0.693 13.338 1.00 97.81 102 ILE A CA 1
ATOM 816 C C . ILE A 1 102 ? -13.255 1.283 13.807 1.00 97.81 102 ILE A C 1
ATOM 818 O O . ILE A 1 102 ? -13.721 0.977 14.904 1.00 97.81 102 ILE A O 1
ATOM 822 N N . ILE A 1 103 ? -13.826 2.172 13.002 1.00 96.94 103 ILE A N 1
ATOM 823 C CA . ILE A 1 103 ? -15.058 2.896 13.322 1.00 96.94 103 ILE A CA 1
ATOM 824 C C . ILE A 1 103 ? -16.177 2.502 12.363 1.00 96.94 103 ILE A C 1
ATOM 826 O O . ILE A 1 103 ? -15.925 2.014 11.262 1.00 96.94 103 ILE A O 1
ATOM 830 N N . SER A 1 104 ? -17.421 2.727 12.781 1.00 95.44 104 SER A N 1
ATOM 831 C CA . SER A 1 104 ? -18.578 2.612 11.896 1.00 95.44 104 SER A CA 1
ATOM 832 C C . SER A 1 104 ? -18.842 3.951 11.215 1.00 95.44 104 SER A C 1
ATOM 834 O O . SER A 1 104 ? -19.229 4.915 11.875 1.00 95.44 104 SER A O 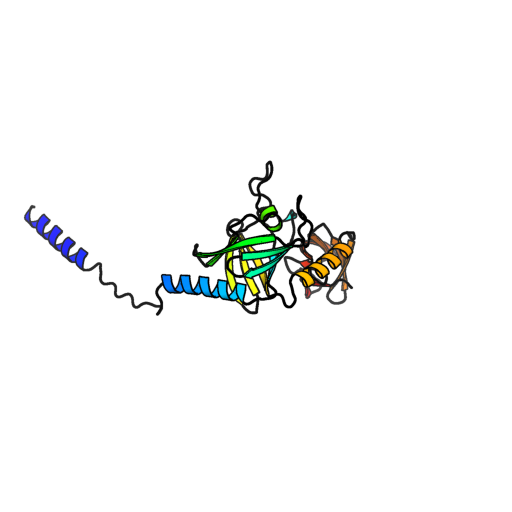1
ATOM 836 N N . ASP A 1 105 ? -18.639 4.003 9.903 1.00 94.25 105 ASP A N 1
ATOM 837 C CA . ASP A 1 105 ? -19.011 5.132 9.052 1.00 94.25 105 ASP A CA 1
ATOM 838 C C . ASP A 1 105 ? -19.352 4.617 7.648 1.00 94.25 105 ASP A C 1
ATOM 840 O O . ASP A 1 105 ? -18.474 4.319 6.840 1.00 94.25 105 ASP A O 1
ATOM 844 N N . GLN A 1 106 ? -20.650 4.412 7.394 1.00 87.06 106 GLN A N 1
ATOM 845 C CA . GLN A 1 106 ? -21.163 3.739 6.187 1.00 87.06 106 GLN A CA 1
ATOM 846 C C . GLN A 1 106 ? -20.525 2.354 5.930 1.00 87.06 106 GLN A C 1
ATOM 848 O O . GLN A 1 106 ? -20.458 1.878 4.798 1.00 87.06 106 GLN A O 1
ATOM 853 N N . GLY A 1 107 ? -20.085 1.694 7.005 1.00 89.75 107 GLY A N 1
ATOM 854 C CA . GLY A 1 107 ? -19.338 0.439 6.997 1.00 89.75 107 GLY A CA 1
ATOM 855 C C . GLY A 1 107 ? -18.130 0.500 7.944 1.00 89.75 107 GLY A C 1
ATOM 856 O O . GLY A 1 107 ? -17.907 1.530 8.580 1.00 89.75 107 GLY A O 1
ATOM 857 N N . PRO A 1 108 ? -17.355 -0.590 8.073 1.00 96.44 108 PRO A N 1
ATOM 858 C CA . PRO A 1 108 ? -16.122 -0.592 8.857 1.00 96.44 108 PRO A CA 1
ATOM 859 C C . PRO A 1 108 ? -15.039 0.260 8.182 1.00 96.44 108 PRO A C 1
ATOM 861 O O . PRO A 1 108 ? -14.656 -0.002 7.039 1.00 96.44 108 PRO A O 1
ATOM 864 N N . VAL A 1 109 ? -14.525 1.261 8.895 1.00 98.25 109 VAL A N 1
ATOM 865 C CA . VAL A 1 109 ? -13.472 2.168 8.419 1.00 98.25 109 VAL A CA 1
ATOM 866 C C . VAL A 1 109 ? -12.252 2.059 9.320 1.00 98.25 109 VAL A C 1
ATOM 868 O O . VAL A 1 109 ? -12.347 2.306 10.519 1.00 98.25 109 VAL A O 1
ATOM 871 N N . LEU A 1 110 ? -11.102 1.721 8.735 1.00 98.50 110 LEU A N 1
ATOM 872 C CA . LEU A 1 110 ? -9.795 1.832 9.377 1.00 98.50 110 LEU A CA 1
ATOM 873 C C . LEU A 1 110 ? -9.323 3.289 9.296 1.00 98.50 110 LEU A C 1
ATOM 875 O O . LEU A 1 110 ? -9.149 3.811 8.196 1.00 98.50 110 LEU A O 1
ATOM 879 N N . THR A 1 111 ? -9.093 3.923 10.443 1.00 98.19 111 THR A N 1
ATOM 880 C CA . THR A 1 111 ? -8.569 5.295 10.557 1.00 98.19 111 THR A CA 1
ATOM 881 C C . THR A 1 111 ? -7.228 5.303 11.283 1.00 98.19 111 THR A C 1
ATOM 883 O O . THR A 1 111 ? -7.042 4.559 12.249 1.00 98.19 111 THR A O 1
ATOM 886 N N . PHE A 1 112 ? -6.306 6.149 10.824 1.00 97.88 112 PHE A N 1
ATOM 887 C CA . PHE A 1 112 ? -5.039 6.452 11.488 1.00 97.88 112 PHE A CA 1
ATOM 888 C C . PHE A 1 112 ? -5.174 7.818 12.175 1.00 97.88 112 PHE A C 1
ATOM 890 O O . PHE A 1 112 ? -5.127 8.856 11.525 1.00 97.88 112 PHE A O 1
ATOM 897 N N . ASP A 1 113 ? -5.380 7.828 13.493 1.00 94.81 113 ASP A N 1
ATOM 898 C CA . ASP A 1 113 ? -5.853 9.028 14.203 1.00 94.81 113 ASP A CA 1
ATOM 899 C C . ASP A 1 113 ? -4.739 9.968 14.677 1.00 94.81 113 ASP A C 1
ATOM 901 O O . ASP A 1 113 ? -5.002 11.120 15.022 1.00 94.81 113 ASP A O 1
ATOM 905 N N . THR A 1 114 ? -3.496 9.489 14.752 1.00 96.75 114 THR A N 1
ATOM 906 C CA . THR A 1 114 ? -2.355 10.334 15.122 1.00 96.75 114 THR A CA 1
ATOM 907 C C . THR A 1 114 ? -1.395 10.488 13.965 1.00 96.75 114 THR A C 1
ATOM 909 O O . THR A 1 114 ? -1.029 9.508 13.304 1.00 96.75 114 THR A O 1
ATOM 912 N N . TYR A 1 115 ? -0.928 11.724 13.802 1.00 95.38 115 TYR A N 1
ATOM 913 C CA . TYR A 1 115 ? 0.016 12.093 12.765 1.00 95.38 115 TYR A CA 1
ATOM 914 C C . TYR A 1 115 ? 1.264 11.208 12.787 1.00 95.38 115 TYR A C 1
ATOM 916 O O . TYR A 1 115 ? 1.848 10.920 13.832 1.00 95.38 115 TYR A O 1
ATOM 924 N N . ASN A 1 116 ? 1.663 10.806 11.591 1.00 95.69 116 ASN A N 1
ATOM 925 C CA . ASN A 1 116 ? 2.833 9.999 11.305 1.00 95.69 116 ASN A CA 1
ATOM 926 C C . ASN A 1 116 ? 3.328 10.423 9.934 1.00 95.69 116 ASN A C 1
ATOM 928 O O . ASN A 1 116 ? 2.644 10.183 8.940 1.00 95.69 116 ASN A O 1
ATOM 932 N N . GLN A 1 117 ? 4.478 11.089 9.895 1.00 94.38 117 GLN A N 1
ATOM 933 C CA . GLN A 1 117 ? 4.903 11.795 8.696 1.00 94.38 117 GLN A CA 1
ATOM 934 C C . GLN A 1 117 ? 5.163 10.863 7.511 1.00 94.38 117 GLN A C 1
ATOM 936 O O . GLN A 1 117 ? 4.818 11.229 6.396 1.00 94.38 117 GLN A O 1
ATOM 941 N N . ILE A 1 118 ? 5.712 9.657 7.718 1.00 95.62 118 ILE A N 1
ATOM 942 C CA . ILE A 1 118 ? 5.982 8.751 6.586 1.00 95.62 118 ILE A CA 1
ATOM 943 C C . ILE A 1 118 ? 4.694 8.309 5.883 1.00 95.62 118 ILE A C 1
ATOM 945 O O . ILE A 1 118 ? 4.728 7.998 4.700 1.00 95.62 118 ILE A O 1
ATOM 949 N N . PHE A 1 119 ? 3.567 8.295 6.600 1.00 95.81 119 PHE A N 1
ATOM 950 C CA . PHE A 1 119 ? 2.262 7.926 6.058 1.00 95.81 119 PHE A CA 1
ATOM 951 C C . PHE A 1 119 ? 1.470 9.142 5.571 1.00 95.81 119 PHE A C 1
ATOM 953 O O . PHE A 1 119 ? 0.943 9.148 4.463 1.00 95.81 119 PHE A O 1
ATOM 960 N N . HIS A 1 120 ? 1.427 10.200 6.382 1.00 95.38 120 HIS A N 1
ATOM 961 C CA . HIS A 1 120 ? 0.612 11.382 6.117 1.00 95.38 120 HIS A CA 1
ATOM 962 C C . HIS A 1 120 ? 1.227 12.334 5.092 1.00 95.38 120 HIS A C 1
ATOM 964 O O . HIS A 1 120 ? 0.502 13.205 4.623 1.00 95.38 120 HIS A O 1
ATOM 970 N N . VAL A 1 121 ? 2.492 12.156 4.686 1.00 94.44 121 VAL A N 1
ATOM 971 C CA . VAL A 1 121 ? 3.131 12.968 3.630 1.00 94.44 121 VAL A CA 1
ATOM 972 C C . VAL A 1 121 ? 2.324 12.993 2.325 1.00 94.44 121 VAL A C 1
ATOM 974 O O . VAL A 1 121 ? 2.389 13.969 1.590 1.00 94.44 121 VAL A O 1
ATOM 977 N N . PHE A 1 122 ? 1.519 11.960 2.049 1.00 94.75 122 PHE A N 1
ATOM 978 C CA . PHE A 1 122 ? 0.652 11.914 0.865 1.00 94.75 122 PHE A CA 1
ATOM 979 C C . PHE A 1 122 ? -0.646 12.710 0.999 1.00 94.75 122 PHE A C 1
ATOM 981 O O . PHE A 1 122 ? -1.267 13.035 -0.003 1.00 94.75 122 PHE A O 1
ATOM 988 N N . SER A 1 123 ? -1.064 13.011 2.223 1.00 93.75 123 SER A N 1
ATOM 989 C CA . SER A 1 123 ? -2.324 13.698 2.538 1.00 93.75 123 SER A CA 1
ATOM 990 C C . SER A 1 123 ? -2.118 15.088 3.142 1.00 93.75 123 SER A C 1
ATOM 992 O O . SER A 1 123 ? -3.080 15.815 3.381 1.00 93.75 123 SER A O 1
ATOM 994 N N . GLU A 1 124 ? -0.872 15.422 3.481 1.00 91.12 124 GLU A N 1
ATOM 995 C CA . GLU A 1 124 ? -0.514 16.682 4.111 1.00 91.12 124 GLU A CA 1
ATOM 996 C C . GLU A 1 124 ? -0.488 17.785 3.045 1.00 91.12 124 GLU A C 1
ATOM 998 O O . GLU A 1 124 ? 0.234 17.654 2.055 1.00 91.12 124 GLU A O 1
ATOM 1003 N N . PRO A 1 125 ? -1.263 18.867 3.224 1.00 87.31 125 PRO A N 1
ATOM 1004 C CA . PRO A 1 125 ? -1.252 19.975 2.284 1.00 87.31 125 PRO A CA 1
ATOM 1005 C C . PRO A 1 125 ? 0.091 20.709 2.332 1.00 87.31 125 PRO A C 1
ATOM 1007 O O . PRO A 1 125 ? 0.671 20.903 3.405 1.00 87.31 125 PRO A O 1
ATOM 1010 N N . TRP A 1 126 ? 0.556 21.195 1.183 1.00 83.44 126 TRP A N 1
ATOM 1011 C CA . TRP A 1 126 ? 1.768 22.003 1.099 1.00 83.44 126 TRP A CA 1
ATOM 1012 C C . TRP A 1 126 ? 1.658 23.107 0.048 1.00 83.44 126 TRP A C 1
ATOM 1014 O O . TRP A 1 126 ? 1.380 22.854 -1.118 1.00 83.44 126 TRP A O 1
ATOM 1024 N N . SER A 1 127 ? 1.988 24.343 0.439 1.00 83.19 127 SER A N 1
ATOM 1025 C CA . SER A 1 127 ? 1.955 25.516 -0.448 1.00 83.19 127 SER A CA 1
ATOM 1026 C C . SER A 1 127 ? 0.580 25.693 -1.123 1.00 83.19 127 SER A C 1
ATOM 1028 O O . SER A 1 127 ? -0.400 26.004 -0.449 1.00 83.19 127 SER A O 1
ATOM 1030 N N . ASP A 1 128 ? 0.526 25.543 -2.443 1.00 79.88 128 ASP A N 1
ATOM 1031 C CA . ASP A 1 128 ? -0.625 25.663 -3.332 1.00 79.88 128 ASP A CA 1
ATOM 1032 C C . ASP A 1 128 ? -1.346 24.327 -3.551 1.00 79.88 128 ASP A C 1
ATOM 1034 O O . ASP A 1 128 ? -2.442 24.312 -4.110 1.00 79.88 128 ASP A O 1
ATOM 1038 N N . ASP A 1 129 ? -0.777 23.231 -3.053 1.00 78.44 129 ASP A N 1
ATOM 1039 C CA . ASP A 1 129 ? -1.403 21.921 -3.026 1.00 78.44 129 ASP A CA 1
ATOM 1040 C C . ASP A 1 129 ? -2.189 21.732 -1.720 1.00 78.44 129 ASP A C 1
ATOM 1042 O O . ASP A 1 129 ? -1.657 21.370 -0.665 1.00 78.44 129 ASP A O 1
ATOM 1046 N N . THR A 1 130 ? -3.488 22.027 -1.783 1.00 82.56 130 THR A N 1
ATOM 1047 C CA . THR A 1 130 ? -4.401 21.897 -0.640 1.00 82.56 130 THR A CA 1
ATOM 1048 C C . THR A 1 130 ? -4.850 20.466 -0.372 1.00 82.56 130 THR A C 1
ATOM 1050 O O . THR A 1 130 ? -5.390 20.202 0.703 1.00 82.56 130 THR A O 1
ATOM 1053 N N . ASP A 1 131 ? -4.673 19.562 -1.335 1.00 84.56 131 ASP A N 1
ATOM 1054 C CA . ASP A 1 131 ? -5.079 18.162 -1.217 1.00 84.56 131 ASP A CA 1
ATOM 1055 C C . ASP A 1 131 ? -3.900 17.233 -0.905 1.00 84.56 131 ASP A C 1
ATOM 1057 O O . ASP A 1 131 ? -4.111 16.041 -0.651 1.00 84.56 131 ASP A O 1
ATOM 1061 N N . GLY A 1 132 ? -2.682 17.787 -0.880 1.00 89.44 132 GLY A N 1
ATOM 1062 C CA . GLY A 1 132 ? -1.463 17.001 -0.920 1.00 89.44 132 GLY A CA 1
ATOM 1063 C C . GLY A 1 132 ? -1.460 16.142 -2.184 1.00 89.44 132 GLY A C 1
ATOM 1064 O O . GLY A 1 132 ? -2.156 16.390 -3.165 1.00 89.44 132 GLY A O 1
ATOM 1065 N N . TYR A 1 133 ? -0.803 14.998 -2.113 1.00 92.44 133 TYR A N 1
ATOM 1066 C CA . TYR A 1 133 ? -0.768 14.045 -3.219 1.00 92.44 133 TYR A CA 1
ATOM 1067 C C . TYR A 1 133 ? -2.059 13.228 -3.398 1.00 92.44 133 TYR A C 1
ATOM 1069 O O . TYR A 1 133 ? -2.019 12.116 -3.932 1.00 92.44 133 TYR A O 1
ATOM 1077 N N . GLU A 1 134 ? -3.201 13.742 -2.934 1.00 94.69 134 GLU A N 1
ATOM 1078 C CA . GLU A 1 134 ? -4.484 13.038 -2.862 1.00 94.69 134 GLU A CA 1
ATOM 1079 C C . GLU A 1 134 ? -4.378 11.714 -2.081 1.00 94.69 134 GLU A C 1
ATOM 1081 O O . GLU A 1 134 ? -4.936 10.675 -2.453 1.00 94.69 134 GLU A O 1
ATOM 1086 N N . GLY A 1 135 ? -3.581 11.720 -1.014 1.00 95.31 135 GLY A N 1
ATOM 1087 C CA . GLY A 1 135 ? -3.433 10.592 -0.111 1.00 95.31 135 GLY A CA 1
ATOM 1088 C C . GLY A 1 135 ? -4.625 10.455 0.831 1.00 95.31 135 GLY A C 1
ATOM 1089 O O . GLY A 1 135 ? -5.078 11.416 1.449 1.00 95.31 135 GLY A O 1
ATOM 1090 N N . ASP A 1 136 ? -5.103 9.226 0.989 1.00 96.69 136 ASP A N 1
ATOM 1091 C CA . ASP A 1 136 ? -6.052 8.859 2.036 1.00 96.69 136 ASP A CA 1
ATOM 1092 C C . ASP A 1 136 ? -5.314 8.361 3.288 1.00 96.69 136 ASP A C 1
ATOM 1094 O O . ASP A 1 136 ? -4.278 7.699 3.180 1.00 96.69 136 ASP A O 1
ATOM 1098 N N . TYR A 1 137 ? -5.883 8.636 4.465 1.00 96.56 137 TYR A N 1
ATOM 1099 C CA . TYR A 1 137 ? -5.504 8.047 5.762 1.00 96.56 137 TYR A CA 1
ATOM 1100 C C . TYR A 1 137 ? -6.696 7.387 6.483 1.00 96.56 137 TYR A C 1
ATOM 1102 O O . TYR A 1 137 ? -6.556 6.852 7.581 1.00 96.56 137 TYR A O 1
ATOM 1110 N N . GLU A 1 138 ? -7.872 7.390 5.855 1.00 97.81 138 GLU A N 1
ATOM 1111 C CA . GLU A 1 138 ? -9.052 6.637 6.273 1.00 97.81 138 GLU A CA 1
ATOM 1112 C C . GLU A 1 138 ? -9.459 5.691 5.144 1.00 97.81 138 GLU A C 1
ATOM 1114 O O . GLU A 1 138 ? -9.526 6.092 3.977 1.00 97.81 138 GLU A O 1
ATOM 1119 N N . PHE A 1 139 ? -9.769 4.440 5.484 1.00 98.31 139 PHE A N 1
ATOM 1120 C CA . PHE A 1 139 ? -10.062 3.412 4.493 1.00 98.31 139 PHE A CA 1
ATOM 1121 C C . PHE A 1 139 ? -11.274 2.576 4.866 1.00 98.31 139 PHE A C 1
ATOM 1123 O O . PHE A 1 139 ? -11.310 1.938 5.917 1.00 98.31 139 PHE A O 1
ATOM 1130 N N . VAL A 1 140 ? -12.233 2.493 3.950 1.00 98.19 140 VAL A N 1
ATOM 1131 C CA . VAL A 1 140 ? -13.345 1.548 4.039 1.00 98.19 140 VAL A CA 1
ATOM 1132 C C . VAL A 1 140 ? -12.807 0.134 3.814 1.00 98.19 140 VAL A C 1
ATOM 1134 O O . VAL A 1 140 ? -12.227 -0.161 2.763 1.00 98.19 140 VAL A O 1
ATOM 1137 N N . LEU A 1 141 ? -13.017 -0.751 4.787 1.00 97.94 141 LEU A N 1
ATOM 1138 C CA . LEU A 1 141 ? -12.644 -2.163 4.718 1.00 97.94 141 LEU A CA 1
ATOM 1139 C C . LEU A 1 141 ? -13.713 -2.916 3.918 1.00 97.94 141 LEU A C 1
ATOM 1141 O O . LEU A 1 141 ? -14.829 -3.130 4.389 1.00 97.94 141 LEU A O 1
ATOM 1145 N N . GLN A 1 142 ? -13.391 -3.288 2.677 1.00 95.38 142 GLN A N 1
ATOM 1146 C CA . GLN A 1 142 ? -14.389 -3.819 1.745 1.00 95.38 142 GLN A CA 1
ATOM 1147 C C . GLN A 1 142 ? -14.547 -5.336 1.845 1.00 95.38 142 GLN A C 1
ATOM 1149 O O . GLN A 1 142 ? -15.664 -5.849 1.867 1.00 95.38 142 GLN A O 1
ATOM 1154 N N . LYS A 1 143 ? -13.425 -6.062 1.833 1.00 95.38 143 LYS A N 1
ATOM 1155 C CA . LYS A 1 143 ? -13.414 -7.526 1.777 1.00 95.38 143 LYS A CA 1
ATOM 1156 C C . LYS A 1 143 ? -12.145 -8.072 2.411 1.00 95.38 143 LYS A C 1
ATOM 1158 O O . LYS A 1 143 ? -11.066 -7.566 2.113 1.00 95.38 143 LYS A O 1
ATOM 1163 N N . ALA A 1 144 ? -12.271 -9.134 3.200 1.00 96.62 144 ALA A N 1
ATOM 1164 C CA . ALA A 1 144 ? -11.151 -9.901 3.729 1.00 96.62 144 ALA A CA 1
ATOM 1165 C C . ALA A 1 144 ? -11.276 -11.379 3.334 1.00 96.62 144 ALA A C 1
ATOM 1167 O O . ALA A 1 144 ? -12.243 -12.044 3.698 1.00 96.62 144 ALA A O 1
ATOM 1168 N N . GLU A 1 145 ? -10.304 -11.903 2.590 1.00 96.44 145 GLU A N 1
ATOM 1169 C CA . GLU A 1 145 ? -10.242 -13.317 2.205 1.00 96.44 145 GLU A CA 1
ATOM 1170 C C . GLU A 1 145 ? -8.804 -13.731 1.889 1.00 96.44 145 GLU A C 1
ATOM 1172 O O . GLU A 1 145 ? -8.002 -12.912 1.458 1.00 96.44 145 GLU A O 1
ATOM 1177 N N . ASN A 1 146 ? -8.458 -15.008 2.067 1.00 95.19 146 ASN A N 1
ATOM 1178 C CA . ASN A 1 146 ? -7.165 -15.558 1.629 1.00 95.19 146 ASN A CA 1
ATOM 1179 C C . ASN A 1 146 ? -5.929 -14.764 2.109 1.00 95.19 146 ASN A C 1
ATOM 1181 O O . ASN A 1 146 ? -4.935 -14.672 1.391 1.00 95.19 146 ASN A O 1
ATOM 1185 N N . ASN A 1 147 ? -5.973 -14.218 3.332 1.00 96.44 147 ASN A N 1
ATOM 1186 C CA . ASN A 1 147 ? -4.937 -13.339 3.901 1.00 96.44 147 ASN A CA 1
ATOM 1187 C C . ASN A 1 147 ? -4.735 -12.005 3.154 1.00 96.44 147 ASN A C 1
ATOM 1189 O O . ASN A 1 147 ? -3.658 -11.410 3.233 1.00 96.44 147 ASN A O 1
ATOM 1193 N N . ILE A 1 148 ? -5.762 -11.541 2.446 1.00 98.19 148 ILE A N 1
ATOM 1194 C CA . ILE A 1 148 ? -5.811 -10.270 1.730 1.00 98.19 148 ILE A CA 1
ATOM 1195 C C . ILE A 1 148 ? -7.010 -9.473 2.240 1.00 98.19 148 ILE A C 1
ATOM 1197 O O . ILE A 1 148 ? -8.106 -10.011 2.394 1.00 98.19 148 ILE A O 1
ATOM 1201 N N . ILE A 1 149 ? -6.801 -8.181 2.465 1.00 98.44 149 ILE A N 1
ATOM 1202 C CA . ILE A 1 149 ? -7.842 -7.201 2.746 1.00 98.44 149 ILE A CA 1
ATOM 1203 C C . ILE A 1 149 ? -7.851 -6.199 1.591 1.00 98.44 149 ILE A C 1
ATOM 1205 O O . ILE A 1 149 ? -6.821 -5.618 1.256 1.00 98.44 149 ILE A O 1
ATOM 1209 N N . THR A 1 150 ? -9.010 -6.009 0.965 1.00 98.25 150 THR A N 1
ATOM 1210 C CA . THR A 1 150 ? -9.236 -4.940 -0.015 1.00 98.25 150 THR A CA 1
ATOM 1211 C C . THR A 1 150 ? -9.775 -3.716 0.706 1.00 98.25 150 THR A C 1
ATOM 1213 O O . THR A 1 150 ? -10.771 -3.805 1.431 1.00 98.25 150 THR A O 1
ATOM 1216 N N . LEU A 1 151 ? -9.125 -2.578 0.487 1.00 97.81 151 LEU A N 1
ATOM 1217 C CA . LEU A 1 151 ? -9.455 -1.302 1.104 1.00 97.81 151 LEU A CA 1
ATOM 1218 C C . LEU A 1 151 ? -9.815 -0.279 0.037 1.00 97.81 151 LEU A C 1
ATOM 1220 O O . LEU A 1 151 ? -9.323 -0.342 -1.090 1.00 97.81 151 LEU A O 1
ATOM 1224 N N . ARG A 1 152 ? -10.645 0.689 0.412 1.00 97.69 152 ARG A N 1
ATOM 1225 C CA . ARG A 1 152 ? -10.949 1.855 -0.412 1.00 97.69 152 ARG A CA 1
ATOM 1226 C C . ARG A 1 152 ? -10.679 3.123 0.381 1.00 97.69 152 ARG A C 1
ATOM 1228 O O . ARG A 1 152 ? -11.269 3.288 1.444 1.00 97.69 152 ARG A O 1
ATOM 1235 N N . GLY A 1 153 ? -9.840 4.007 -0.146 1.00 97.44 153 GLY A N 1
ATOM 1236 C CA . GLY A 1 153 ? -9.627 5.338 0.419 1.00 97.44 153 GLY A CA 1
ATOM 1237 C C . GLY A 1 153 ? -10.940 6.116 0.528 1.00 97.44 153 GLY A C 1
ATOM 1238 O O . GLY A 1 153 ? -11.775 6.064 -0.377 1.00 97.44 153 GLY A O 1
ATOM 1239 N N . LYS A 1 154 ? -11.176 6.769 1.664 1.00 95.81 154 LYS A N 1
ATOM 1240 C CA . LYS A 1 154 ? -12.475 7.374 1.985 1.00 95.81 154 LYS A CA 1
ATOM 1241 C C . LYS A 1 154 ? -12.715 8.699 1.256 1.00 95.81 154 LYS A C 1
ATOM 1243 O O . LYS A 1 154 ? -13.840 8.948 0.828 1.00 95.81 154 LYS A O 1
ATOM 1248 N N . LYS A 1 155 ? -11.680 9.529 1.100 1.00 95.19 155 LYS A N 1
ATOM 1249 C CA . LYS A 1 155 ? -11.730 10.835 0.429 1.00 95.19 155 LYS A CA 1
ATOM 1250 C C . LYS A 1 155 ? -11.523 10.691 -1.079 1.00 95.19 155 LYS A C 1
ATOM 1252 O O . LYS A 1 155 ? -12.342 11.204 -1.837 1.00 95.19 155 LYS A O 1
ATOM 1257 N N . HIS A 1 156 ? -10.487 9.969 -1.517 1.00 95.50 156 HIS A N 1
ATOM 1258 C CA . HIS A 1 156 ? -10.111 9.897 -2.940 1.00 95.50 156 HIS A CA 1
ATOM 1259 C C . HIS A 1 156 ? -10.525 8.586 -3.630 1.00 95.50 156 HIS A C 1
ATOM 1261 O O . HIS A 1 156 ? -10.462 8.467 -4.854 1.00 95.50 156 HIS A O 1
ATOM 1267 N N . GLY A 1 157 ? -11.024 7.593 -2.886 1.00 95.38 157 GLY A N 1
ATOM 1268 C CA . GLY A 1 157 ? -11.692 6.421 -3.467 1.00 95.38 157 GLY A CA 1
ATOM 1269 C C . GLY A 1 157 ? -10.762 5.360 -4.063 1.00 95.38 157 GLY A C 1
ATOM 1270 O O . GLY A 1 157 ? -11.259 4.388 -4.644 1.00 95.38 157 GLY A O 1
ATOM 1271 N N . GLY A 1 158 ? -9.441 5.519 -3.931 1.00 94.75 158 GLY A N 1
ATOM 1272 C CA . GLY A 1 158 ? -8.446 4.579 -4.449 1.00 94.75 158 GLY A CA 1
ATOM 1273 C C . GLY A 1 158 ? -8.588 3.184 -3.835 1.00 94.75 158 GLY A C 1
ATOM 1274 O O . GLY A 1 158 ? -8.759 3.050 -2.625 1.00 94.75 158 GLY A O 1
ATOM 1275 N N . ILE A 1 159 ? -8.525 2.136 -4.665 1.00 96.88 159 ILE A N 1
ATOM 1276 C CA . ILE A 1 159 ? -8.519 0.743 -4.195 1.00 96.88 159 ILE A CA 1
ATOM 1277 C C . ILE A 1 159 ? -7.095 0.319 -3.868 1.00 96.88 159 ILE A C 1
ATOM 1279 O O . ILE A 1 159 ? -6.227 0.371 -4.740 1.00 96.88 159 ILE A O 1
ATOM 1283 N N . LEU A 1 160 ? -6.897 -0.143 -2.637 1.00 97.38 160 LEU A N 1
ATOM 1284 C CA . LEU A 1 160 ? -5.621 -0.614 -2.114 1.00 97.38 160 LEU A CA 1
ATOM 1285 C C . LEU A 1 160 ? -5.740 -2.066 -1.656 1.00 97.38 160 LEU A C 1
ATOM 1287 O O . LEU A 1 160 ? -6.812 -2.536 -1.259 1.00 97.38 160 LEU A O 1
ATOM 1291 N N . ILE A 1 161 ? -4.615 -2.771 -1.691 1.00 98.19 161 ILE A N 1
ATOM 1292 C CA . ILE A 1 161 ? -4.518 -4.170 -1.287 1.00 98.19 161 ILE A CA 1
ATOM 1293 C C . ILE A 1 161 ? -3.590 -4.263 -0.087 1.00 98.19 161 ILE A C 1
ATOM 1295 O O . ILE A 1 161 ? -2.463 -3.778 -0.126 1.00 98.19 161 ILE A O 1
ATOM 1299 N N . MET A 1 162 ? -4.062 -4.916 0.971 1.00 98.56 162 MET A N 1
ATOM 1300 C CA . MET A 1 162 ? -3.270 -5.211 2.153 1.00 98.56 162 MET A CA 1
ATOM 1301 C C . MET A 1 162 ? -3.127 -6.724 2.321 1.00 98.56 162 MET A C 1
ATOM 1303 O O . MET A 1 162 ? -4.114 -7.435 2.490 1.00 98.56 162 MET A O 1
ATOM 1307 N N . THR A 1 163 ? -1.897 -7.230 2.273 1.00 98.56 163 THR A N 1
ATOM 1308 C CA . THR A 1 163 ? -1.588 -8.667 2.289 1.00 98.56 163 THR A CA 1
ATOM 1309 C C . THR A 1 163 ? -0.835 -9.046 3.558 1.00 98.56 163 THR A C 1
ATOM 1311 O O . THR A 1 163 ? 0.115 -8.372 3.946 1.00 98.56 163 THR A O 1
ATOM 1314 N N . LYS A 1 164 ? -1.219 -10.144 4.214 1.00 98.50 164 LYS A N 1
ATOM 1315 C CA . LYS A 1 164 ? -0.559 -10.612 5.443 1.00 98.50 164 LYS A CA 1
ATOM 1316 C C . LYS A 1 164 ? 0.906 -10.969 5.177 1.00 98.50 164 LYS A C 1
ATOM 1318 O O . LYS A 1 164 ? 1.206 -11.734 4.255 1.00 98.50 164 LYS A O 1
ATOM 1323 N N . LEU A 1 165 ? 1.821 -10.470 6.007 1.00 98.06 165 LEU A N 1
ATOM 1324 C CA . LEU A 1 165 ? 3.248 -10.749 5.860 1.00 98.06 165 LEU A CA 1
ATOM 1325 C C . LEU A 1 165 ? 3.604 -12.173 6.312 1.00 98.06 165 LEU A C 1
ATOM 1327 O O . LEU A 1 165 ? 3.173 -12.660 7.360 1.00 98.06 165 LEU A O 1
ATOM 1331 N N . LYS A 1 166 ? 4.449 -12.840 5.517 1.00 96.38 166 LYS A N 1
ATOM 1332 C CA . LYS A 1 166 ? 4.979 -14.186 5.813 1.00 96.38 166 LYS A CA 1
ATOM 1333 C C . LYS A 1 166 ? 6.273 -14.156 6.632 1.00 96.38 166 LYS A C 1
ATOM 1335 O O . LYS A 1 166 ? 6.632 -15.156 7.244 1.00 96.38 166 LYS A O 1
ATOM 1340 N N . GLU A 1 167 ? 6.962 -13.021 6.640 1.00 96.94 167 GLU A N 1
ATOM 1341 C CA . GLU A 1 167 ? 8.195 -12.756 7.385 1.00 96.94 167 GLU A CA 1
ATOM 1342 C C . GLU A 1 167 ? 8.065 -11.427 8.135 1.00 96.94 167 GLU A C 1
ATOM 1344 O O . GLU A 1 167 ? 7.138 -10.672 7.859 1.00 96.94 167 GLU A O 1
ATOM 1349 N N . SER A 1 168 ? 8.962 -11.125 9.076 1.00 97.38 168 SER A N 1
ATOM 1350 C CA . SER A 1 168 ? 8.884 -9.862 9.818 1.00 97.38 168 SER A CA 1
ATOM 1351 C C . SER A 1 168 ? 9.005 -8.644 8.898 1.00 97.38 168 SER A C 1
ATOM 1353 O O . SER A 1 168 ? 9.777 -8.653 7.932 1.00 97.38 168 SER A O 1
ATOM 1355 N N . ALA A 1 169 ? 8.297 -7.565 9.243 1.00 97.81 169 ALA A N 1
ATOM 1356 C CA . ALA A 1 169 ? 8.333 -6.304 8.508 1.00 97.81 169 ALA A CA 1
ATOM 1357 C C . ALA A 1 169 ? 9.771 -5.787 8.299 1.00 97.81 169 ALA A C 1
ATOM 1359 O O . ALA A 1 169 ? 10.151 -5.433 7.184 1.00 97.81 169 ALA A O 1
ATOM 1360 N N . GLN A 1 170 ? 10.620 -5.853 9.330 1.00 97.56 170 GLN A N 1
ATOM 1361 C CA . GLN A 1 170 ? 12.015 -5.401 9.263 1.00 97.56 170 GLN A CA 1
ATOM 1362 C C . GLN A 1 170 ? 12.863 -6.229 8.282 1.00 97.56 170 GLN A C 1
ATOM 1364 O O . GLN A 1 170 ? 13.773 -5.701 7.641 1.00 97.56 170 GLN A O 1
ATOM 1369 N N . ARG A 1 171 ? 12.581 -7.530 8.133 1.00 98.06 171 ARG A N 1
ATOM 1370 C CA . ARG A 1 171 ? 13.281 -8.369 7.152 1.00 98.06 171 ARG A CA 1
ATOM 1371 C C . ARG A 1 171 ? 12.799 -8.073 5.733 1.00 98.06 171 ARG A C 1
ATOM 1373 O O . ARG A 1 171 ? 13.629 -7.973 4.829 1.00 98.06 171 ARG A O 1
ATOM 1380 N N . TYR A 1 172 ? 11.488 -7.907 5.557 1.00 98.62 172 TYR A N 1
ATOM 1381 C CA . TYR A 1 172 ? 10.894 -7.583 4.263 1.00 98.62 172 TYR A CA 1
ATOM 1382 C C . TYR A 1 172 ? 11.401 -6.236 3.733 1.00 98.62 172 TYR A C 1
ATOM 1384 O O . TYR A 1 172 ? 11.913 -6.185 2.614 1.00 98.62 172 TYR A O 1
ATOM 1392 N N . ILE A 1 173 ? 11.335 -5.170 4.545 1.00 98.56 173 ILE A N 1
ATOM 1393 C CA . ILE A 1 173 ? 11.762 -3.830 4.116 1.00 98.56 173 ILE A CA 1
ATOM 1394 C C . ILE A 1 173 ? 13.241 -3.800 3.745 1.00 98.56 173 ILE A C 1
ATOM 1396 O O . ILE A 1 173 ? 13.595 -3.214 2.733 1.00 98.56 173 ILE A O 1
ATOM 1400 N N . LYS A 1 174 ? 14.111 -4.490 4.494 1.00 98.56 174 LYS A N 1
ATOM 1401 C CA . LYS A 1 174 ? 15.544 -4.520 4.183 1.00 98.56 174 LYS A CA 1
ATOM 1402 C C . LYS A 1 174 ? 15.802 -5.074 2.782 1.00 98.56 174 LYS A C 1
ATOM 1404 O O . LYS A 1 174 ? 16.610 -4.517 2.052 1.00 98.56 174 LYS A O 1
ATOM 1409 N N . ARG A 1 175 ? 15.108 -6.153 2.408 1.00 98.50 175 ARG A N 1
ATOM 1410 C CA . ARG A 1 175 ? 15.214 -6.745 1.068 1.00 98.50 175 ARG A CA 1
ATOM 1411 C C . ARG A 1 175 ? 14.618 -5.842 -0.004 1.00 98.50 175 ARG A C 1
ATOM 1413 O O . ARG A 1 175 ? 15.205 -5.724 -1.069 1.00 98.50 175 ARG A O 1
ATOM 1420 N N . LEU A 1 176 ? 13.474 -5.218 0.277 1.00 98.50 176 LEU A N 1
ATOM 1421 C CA . LEU A 1 176 ? 12.862 -4.253 -0.635 1.00 98.50 176 LEU A CA 1
ATOM 1422 C C . LEU A 1 176 ? 13.821 -3.092 -0.920 1.00 98.50 176 LEU A C 1
ATOM 1424 O O . LEU A 1 176 ? 14.043 -2.778 -2.081 1.00 98.50 176 LEU A O 1
ATOM 1428 N N . LEU A 1 177 ? 14.443 -2.514 0.110 1.00 98.56 177 LEU A N 1
ATOM 1429 C CA . LEU A 1 177 ? 15.394 -1.412 -0.058 1.00 98.56 177 LEU A CA 1
ATOM 1430 C C . LEU A 1 177 ? 16.654 -1.838 -0.824 1.00 98.56 177 LEU A C 1
ATOM 1432 O O . LEU A 1 177 ? 17.175 -1.045 -1.597 1.00 98.56 177 LEU A O 1
ATOM 1436 N N . THR A 1 178 ? 17.116 -3.087 -0.677 1.00 98.31 178 THR A N 1
ATOM 1437 C CA . THR A 1 178 ? 18.190 -3.631 -1.532 1.00 98.31 178 THR A CA 1
ATOM 1438 C C . THR A 1 178 ? 17.774 -3.663 -3.003 1.00 98.31 178 THR A C 1
ATOM 1440 O O . THR A 1 178 ? 18.529 -3.220 -3.859 1.00 98.31 178 THR A O 1
ATOM 1443 N N . ILE A 1 179 ? 16.557 -4.127 -3.301 1.00 97.94 179 ILE A N 1
ATOM 1444 C CA . ILE A 1 179 ? 16.024 -4.114 -4.670 1.00 97.94 179 ILE A CA 1
ATOM 1445 C C . ILE A 1 179 ? 15.898 -2.682 -5.206 1.00 97.94 179 ILE A C 1
ATOM 1447 O O . ILE A 1 179 ? 16.241 -2.422 -6.357 1.00 97.94 179 ILE A O 1
ATOM 1451 N N . GLU A 1 180 ? 15.398 -1.750 -4.395 1.00 97.19 180 GLU A N 1
ATOM 1452 C CA . GLU A 1 180 ? 15.285 -0.344 -4.786 1.00 97.19 180 GLU A CA 1
ATOM 1453 C C . GLU A 1 180 ? 16.658 0.267 -5.089 1.00 97.19 180 GLU A C 1
ATOM 1455 O O . GLU A 1 180 ? 16.818 0.895 -6.133 1.00 97.19 180 GLU A O 1
ATOM 1460 N N . GLU A 1 181 ? 17.663 0.028 -4.243 1.00 96.44 181 GLU A N 1
ATOM 1461 C CA . GLU A 1 181 ? 19.040 0.494 -4.448 1.00 96.44 181 GLU A CA 1
ATOM 1462 C C . GLU A 1 181 ? 19.650 -0.054 -5.748 1.00 96.44 181 GLU A C 1
ATOM 1464 O O . GLU A 1 181 ? 20.278 0.690 -6.504 1.00 96.44 181 GLU A O 1
ATOM 1469 N N . GLU A 1 182 ? 19.417 -1.332 -6.059 1.00 95.69 182 GLU A N 1
ATOM 1470 C CA . GLU A 1 182 ? 19.891 -1.951 -7.302 1.00 95.69 182 GLU A CA 1
ATOM 1471 C C . GLU A 1 182 ? 19.199 -1.374 -8.547 1.00 95.69 182 GLU A C 1
ATOM 1473 O O . GLU A 1 182 ? 19.808 -1.278 -9.615 1.00 95.69 182 GLU A O 1
ATOM 1478 N N . LEU A 1 183 ? 17.937 -0.951 -8.425 1.00 94.56 183 LEU A N 1
ATOM 1479 C CA . LEU A 1 183 ? 17.131 -0.482 -9.552 1.00 94.56 183 LEU A CA 1
ATOM 1480 C C . LEU A 1 183 ? 17.133 1.038 -9.742 1.00 94.56 183 LEU A C 1
ATOM 1482 O O . LEU A 1 183 ? 16.915 1.493 -10.868 1.00 94.56 183 LEU A O 1
ATOM 1486 N N . VAL A 1 184 ? 17.364 1.845 -8.701 1.00 91.38 184 VAL A N 1
ATOM 1487 C CA . VAL A 1 184 ? 17.178 3.310 -8.747 1.00 91.38 184 VAL A CA 1
ATOM 1488 C C . VAL A 1 184 ? 18.006 3.969 -9.856 1.00 91.38 184 VAL A C 1
ATOM 1490 O O . VAL A 1 184 ? 17.504 4.842 -10.564 1.00 91.38 184 VAL A O 1
ATOM 1493 N N . GLY A 1 185 ? 19.232 3.484 -10.082 1.00 90.19 185 GLY A N 1
ATOM 1494 C CA . GLY A 1 185 ? 20.156 3.976 -11.110 1.00 90.19 185 GLY A CA 1
ATOM 1495 C C . GLY A 1 185 ? 19.933 3.414 -12.519 1.00 90.19 185 GLY A C 1
ATOM 1496 O O . GLY A 1 185 ? 20.735 3.692 -13.413 1.00 90.19 185 GLY A O 1
ATOM 1497 N N . ILE A 1 186 ? 18.880 2.618 -12.740 1.00 92.62 186 ILE A N 1
ATOM 1498 C CA . ILE A 1 186 ? 18.631 1.899 -13.997 1.00 92.62 186 ILE A CA 1
ATOM 1499 C C . ILE A 1 186 ? 17.374 2.462 -14.688 1.00 92.62 186 ILE A C 1
ATOM 1501 O O . ILE A 1 186 ? 16.266 1.958 -14.497 1.00 92.62 186 ILE A O 1
ATOM 1505 N N . PRO A 1 187 ? 17.510 3.495 -15.543 1.00 92.62 187 PRO A N 1
ATOM 1506 C CA . PRO A 1 187 ? 16.369 4.098 -16.237 1.00 92.62 187 PRO A CA 1
ATOM 1507 C C . PRO A 1 187 ? 15.874 3.268 -17.430 1.00 92.62 187 PRO A C 1
ATOM 1509 O O . PRO A 1 187 ? 14.795 3.525 -17.958 1.00 92.62 187 PRO A O 1
ATOM 1512 N N . ARG A 1 188 ? 16.661 2.295 -17.905 1.00 93.75 188 ARG A N 1
ATOM 1513 C CA . ARG A 1 188 ? 16.309 1.411 -19.025 1.00 93.75 188 ARG A CA 1
ATOM 1514 C C . ARG A 1 188 ? 16.466 -0.035 -18.595 1.00 93.75 188 ARG A C 1
ATOM 1516 O O . ARG A 1 188 ? 17.566 -0.458 -18.256 1.00 93.75 188 ARG A O 1
ATOM 1523 N N . MET A 1 189 ? 15.374 -0.780 -18.644 1.00 91.81 189 MET A N 1
ATOM 1524 C CA . MET A 1 189 ? 15.296 -2.162 -18.194 1.00 91.81 189 MET A CA 1
ATOM 1525 C C . MET A 1 189 ? 14.966 -3.091 -19.359 1.00 91.81 189 MET A C 1
ATOM 1527 O O . MET A 1 189 ? 14.313 -2.701 -20.332 1.00 91.81 189 MET A O 1
ATOM 1531 N N . ARG A 1 190 ? 15.404 -4.343 -19.226 1.00 90.12 190 ARG A N 1
ATOM 1532 C CA . ARG A 1 190 ? 14.934 -5.462 -20.040 1.00 90.12 190 ARG A CA 1
ATOM 1533 C C . ARG A 1 190 ? 13.999 -6.299 -19.187 1.00 90.12 190 ARG A C 1
ATOM 1535 O O . ARG A 1 190 ? 14.378 -6.719 -18.100 1.00 90.12 190 ARG A O 1
ATOM 1542 N N . LEU A 1 191 ? 12.780 -6.500 -19.666 1.00 89.81 191 LEU A N 1
ATOM 1543 C CA . LEU A 1 191 ? 11.776 -7.313 -18.993 1.00 89.81 191 LEU A CA 1
ATOM 1544 C C . LEU A 1 191 ? 11.623 -8.629 -19.738 1.00 89.81 191 LEU A C 1
ATOM 1546 O O . LEU A 1 191 ? 11.427 -8.635 -20.952 1.00 89.81 191 LEU A O 1
ATOM 1550 N N . PHE A 1 192 ? 11.657 -9.736 -19.008 1.00 88.50 192 PHE A N 1
ATOM 1551 C CA . PHE A 1 192 ? 11.441 -11.063 -19.568 1.00 88.50 192 PHE A CA 1
ATOM 1552 C C . PHE A 1 192 ? 10.045 -11.556 -19.194 1.00 88.50 192 PHE A C 1
ATOM 1554 O O . PHE A 1 192 ? 9.746 -11.793 -18.027 1.00 88.50 192 PHE A O 1
ATOM 1561 N N . ALA A 1 193 ? 9.175 -11.719 -20.191 1.00 84.56 193 ALA A N 1
ATOM 1562 C CA . ALA A 1 193 ? 7.808 -12.192 -19.997 1.00 84.56 193 ALA A CA 1
ATOM 1563 C C . ALA A 1 193 ? 7.417 -13.177 -21.102 1.00 84.56 193 ALA A C 1
ATOM 1565 O O . ALA A 1 193 ? 7.551 -12.908 -22.294 1.00 84.56 193 ALA A O 1
ATOM 1566 N N . GLY A 1 194 ? 6.933 -14.360 -20.712 1.00 80.44 194 GLY A N 1
ATOM 1567 C CA . GLY A 1 194 ? 6.470 -15.367 -21.672 1.00 80.44 194 GLY A CA 1
ATOM 1568 C C . GLY A 1 194 ? 7.523 -15.815 -22.690 1.00 80.44 194 GLY A C 1
ATOM 1569 O O . GLY A 1 194 ? 7.170 -16.086 -23.834 1.00 80.44 194 GLY A O 1
ATOM 1570 N N . GLY A 1 195 ? 8.797 -15.868 -22.286 1.00 83.44 195 GLY A N 1
ATOM 1571 C CA . GLY A 1 195 ? 9.916 -16.269 -23.147 1.00 83.44 195 GLY A CA 1
ATOM 1572 C C . GLY A 1 195 ? 10.371 -15.203 -24.150 1.00 83.44 195 GLY A C 1
ATOM 1573 O O . GLY A 1 195 ? 11.167 -15.516 -25.030 1.00 83.44 195 GLY A O 1
ATOM 1574 N N . LYS A 1 196 ? 9.872 -13.965 -24.043 1.00 84.19 196 LYS A N 1
ATOM 1575 C CA . LYS A 1 196 ? 10.304 -12.821 -24.854 1.00 84.19 196 LYS A CA 1
ATOM 1576 C C . LYS A 1 196 ? 10.885 -11.718 -23.976 1.00 84.19 196 LYS A C 1
ATOM 1578 O O . LYS A 1 196 ? 10.486 -11.563 -22.822 1.00 84.19 196 LYS A O 1
ATOM 1583 N N . GLU A 1 197 ? 11.811 -10.968 -24.558 1.00 87.50 197 GLU A N 1
ATOM 1584 C CA . GLU A 1 197 ? 12.412 -9.772 -23.971 1.00 87.50 197 GLU A CA 1
ATOM 1585 C C . GLU A 1 197 ? 11.676 -8.518 -24.466 1.00 87.50 197 GLU A C 1
ATOM 1587 O O . GLU A 1 197 ? 11.336 -8.419 -25.647 1.00 87.50 197 GLU A O 1
ATOM 1592 N N . PHE A 1 198 ? 11.446 -7.564 -23.564 1.00 86.00 198 PHE A N 1
ATOM 1593 C CA . PHE A 1 198 ? 10.826 -6.268 -23.841 1.00 86.00 198 PHE A CA 1
ATOM 1594 C C . PHE A 1 198 ? 11.694 -5.141 -23.290 1.00 86.00 198 PHE A C 1
ATOM 1596 O O . PHE A 1 198 ? 12.277 -5.265 -22.210 1.00 86.00 198 PHE A O 1
ATOM 1603 N N . PHE A 1 199 ? 11.736 -4.019 -24.004 1.00 89.06 199 PHE A N 1
ATOM 1604 C CA . PHE A 1 199 ? 12.371 -2.803 -23.511 1.00 89.06 199 PHE A CA 1
ATOM 1605 C C . PHE A 1 199 ? 11.393 -2.017 -22.642 1.00 89.06 199 PHE A C 1
ATOM 1607 O O . PHE A 1 199 ? 10.243 -1.788 -23.029 1.00 89.06 199 PHE A O 1
ATOM 1614 N N . ALA A 1 200 ? 11.870 -1.568 -21.485 1.00 92.31 200 ALA A N 1
ATOM 1615 C CA . ALA A 1 200 ? 11.118 -0.695 -20.602 1.00 92.31 200 ALA A CA 1
ATOM 1616 C C . ALA A 1 200 ? 11.956 0.505 -20.160 1.00 92.31 200 ALA A C 1
ATOM 1618 O O . ALA A 1 200 ? 13.162 0.398 -19.930 1.00 92.31 200 ALA A O 1
ATOM 1619 N N . ALA A 1 201 ? 11.302 1.653 -20.033 1.00 94.19 201 ALA A N 1
ATOM 1620 C CA . ALA A 1 201 ? 11.850 2.844 -19.407 1.00 94.19 201 ALA A CA 1
ATOM 1621 C C . ALA A 1 201 ? 11.277 2.966 -17.991 1.00 94.19 201 ALA A C 1
ATOM 1623 O O . ALA A 1 201 ? 10.057 2.948 -17.811 1.00 94.19 201 ALA A O 1
ATOM 1624 N N . LYS A 1 202 ? 12.153 3.081 -16.994 1.00 94.44 202 LYS A N 1
ATOM 1625 C CA . LYS A 1 202 ? 11.786 3.244 -15.586 1.00 94.44 202 LYS A CA 1
ATOM 1626 C C . LYS A 1 202 ? 11.864 4.724 -15.213 1.00 94.44 202 LYS A C 1
ATOM 1628 O O . LYS A 1 202 ? 12.907 5.351 -15.392 1.00 94.44 202 LYS A O 1
ATOM 1633 N N . GLY A 1 203 ? 10.765 5.264 -14.700 1.00 93.56 203 GLY A N 1
ATOM 1634 C CA . GLY A 1 203 ? 10.752 6.499 -13.923 1.00 93.56 203 GLY A CA 1
ATOM 1635 C C . GLY A 1 203 ? 11.119 6.227 -12.464 1.00 93.56 203 GLY A C 1
ATOM 1636 O O . GLY A 1 203 ? 11.712 5.199 -12.136 1.00 93.56 203 GLY A O 1
ATOM 1637 N N . GLU A 1 204 ? 10.752 7.130 -11.563 1.00 92.69 204 GLU A N 1
ATOM 1638 C CA . GLU A 1 204 ? 10.982 6.932 -10.128 1.00 92.69 204 GLU A CA 1
ATOM 1639 C C . GLU A 1 204 ? 10.126 5.777 -9.585 1.00 92.69 204 GLU A C 1
ATOM 1641 O O . GLU A 1 204 ? 10.669 4.765 -9.138 1.00 92.69 204 GLU A O 1
ATOM 1646 N N . ARG A 1 205 ? 8.801 5.882 -9.754 1.00 95.25 205 ARG A N 1
ATOM 1647 C CA . ARG A 1 205 ? 7.790 4.883 -9.354 1.00 95.25 205 ARG A CA 1
ATOM 1648 C C . ARG A 1 205 ? 6.834 4.499 -10.495 1.00 95.25 205 ARG A C 1
ATOM 1650 O O . ARG A 1 205 ? 5.706 4.055 -10.273 1.00 95.25 205 ARG A O 1
ATOM 1657 N N . SER A 1 206 ? 7.278 4.677 -11.740 1.00 94.62 206 SER A N 1
ATOM 1658 C CA . SER A 1 206 ? 6.530 4.332 -12.953 1.00 94.62 206 SER A CA 1
ATOM 1659 C C . SER A 1 206 ? 7.374 3.525 -13.935 1.00 94.62 206 SER A C 1
ATOM 1661 O O . SER A 1 206 ? 8.596 3.658 -14.001 1.00 94.62 206 SER A O 1
ATOM 1663 N N . LEU A 1 207 ? 6.721 2.665 -14.709 1.00 93.81 207 LEU A N 1
ATOM 1664 C CA . LEU A 1 207 ? 7.348 1.829 -15.722 1.00 93.81 207 LEU A CA 1
ATOM 1665 C C . LEU A 1 207 ? 6.585 1.987 -17.031 1.00 93.81 207 LEU A C 1
ATOM 1667 O O . LEU A 1 207 ? 5.384 1.730 -17.088 1.00 93.81 207 LEU A O 1
ATOM 1671 N N . THR A 1 208 ? 7.294 2.391 -18.081 1.00 92.50 208 THR A N 1
ATOM 1672 C CA . THR A 1 208 ? 6.760 2.468 -19.442 1.00 92.50 208 THR A CA 1
ATOM 1673 C C . THR A 1 208 ? 7.333 1.333 -20.272 1.00 92.50 208 THR A C 1
ATOM 1675 O O . THR A 1 208 ? 8.547 1.249 -20.446 1.00 92.50 208 THR A O 1
ATOM 1678 N N . ILE A 1 209 ? 6.472 0.469 -20.798 1.00 88.69 209 ILE A N 1
ATOM 1679 C CA . ILE A 1 209 ? 6.862 -0.692 -21.602 1.00 88.69 209 ILE A CA 1
ATOM 1680 C C . ILE A 1 209 ? 6.448 -0.458 -23.050 1.00 88.69 209 ILE A C 1
ATOM 1682 O O . ILE A 1 209 ? 5.299 -0.095 -23.308 1.00 88.69 209 ILE A O 1
ATOM 1686 N N . GLY A 1 210 ? 7.381 -0.694 -23.974 1.00 84.31 210 GLY A N 1
ATOM 1687 C CA . GLY A 1 210 ? 7.103 -0.729 -25.407 1.00 84.31 210 GLY A CA 1
ATOM 1688 C C . GLY A 1 210 ? 6.811 -2.151 -25.879 1.00 84.31 210 GLY A C 1
ATOM 1689 O O . GLY A 1 210 ? 7.584 -3.068 -25.592 1.00 84.31 210 GLY A O 1
ATOM 1690 N N . TYR A 1 211 ? 5.725 -2.349 -26.625 1.00 78.44 211 TYR A N 1
ATOM 1691 C CA . TYR A 1 211 ? 5.429 -3.621 -27.288 1.00 78.44 211 TYR A CA 1
ATOM 1692 C C . TYR A 1 211 ? 4.900 -3.400 -28.713 1.00 78.44 211 TYR A C 1
ATOM 1694 O O . TYR A 1 211 ? 4.251 -2.391 -28.981 1.00 78.44 211 TYR A O 1
ATOM 1702 N N . PRO A 1 212 ? 5.185 -4.319 -29.653 1.00 72.56 212 PRO A N 1
ATOM 1703 C CA . PRO A 1 212 ? 4.618 -4.246 -30.992 1.00 72.56 212 PRO A CA 1
ATOM 1704 C C . PRO A 1 212 ? 3.118 -4.561 -30.934 1.00 72.56 212 PRO A C 1
ATOM 1706 O O . PRO A 1 212 ? 2.723 -5.625 -30.449 1.00 72.56 212 PRO A O 1
ATOM 1709 N N . ALA A 1 213 ? 2.296 -3.638 -31.420 1.00 72.00 213 ALA A N 1
ATOM 1710 C CA . ALA A 1 213 ? 0.868 -3.824 -31.621 1.00 72.00 213 ALA A CA 1
ATOM 1711 C C . ALA A 1 213 ? 0.587 -4.700 -32.855 1.00 72.00 213 ALA A C 1
ATOM 1713 O O . ALA A 1 213 ? 1.476 -4.984 -33.663 1.00 72.00 213 ALA A O 1
ATOM 1714 N N . GLU A 1 214 ? -0.667 -5.132 -33.020 1.00 73.44 214 GLU A N 1
ATOM 1715 C CA . GLU A 1 214 ? -1.082 -5.990 -34.145 1.00 73.44 214 GLU A CA 1
ATOM 1716 C C . GLU A 1 214 ? -0.856 -5.333 -35.517 1.00 73.44 214 GLU A C 1
ATOM 1718 O O . GLU A 1 214 ? -0.615 -6.025 -36.504 1.00 73.44 214 GLU A O 1
ATOM 1723 N N . ASN A 1 215 ? -0.884 -3.999 -35.577 1.00 78.94 215 ASN A N 1
ATOM 1724 C CA . ASN A 1 215 ? -0.628 -3.214 -36.786 1.00 78.94 215 ASN A CA 1
ATOM 1725 C C . ASN A 1 215 ? 0.876 -3.037 -37.106 1.00 78.94 215 ASN A C 1
ATOM 1727 O O . ASN A 1 215 ? 1.210 -2.426 -38.120 1.00 78.94 215 ASN A O 1
ATOM 1731 N N . GLY A 1 216 ? 1.778 -3.557 -36.265 1.00 76.31 216 GLY A N 1
ATOM 1732 C CA . GLY A 1 216 ? 3.229 -3.419 -36.408 1.00 76.31 216 GLY A CA 1
ATOM 1733 C C . GLY A 1 216 ? 3.820 -2.120 -35.845 1.00 76.31 216 GLY A C 1
ATOM 1734 O O . GLY A 1 216 ? 5.042 -1.964 -35.872 1.00 76.31 216 GLY A O 1
ATOM 1735 N N . GLU A 1 217 ? 3.000 -1.207 -35.316 1.00 81.75 217 GLU A N 1
ATOM 1736 C CA . GLU A 1 217 ? 3.466 -0.019 -34.593 1.00 81.75 217 GLU A CA 1
ATOM 1737 C C . GLU A 1 217 ? 3.882 -0.374 -33.160 1.00 81.75 217 GLU A C 1
ATOM 1739 O O . GLU A 1 217 ? 3.486 -1.399 -32.607 1.00 81.75 217 GLU A O 1
ATOM 1744 N N . MET A 1 218 ? 4.709 0.469 -32.543 1.00 82.25 218 MET A N 1
ATOM 1745 C CA . MET A 1 218 ? 5.098 0.298 -31.145 1.00 82.25 218 MET A CA 1
ATOM 1746 C C . MET A 1 218 ? 4.104 1.031 -30.245 1.00 82.25 218 MET A C 1
ATOM 1748 O O . MET A 1 218 ? 4.040 2.259 -30.260 1.00 82.25 218 MET A O 1
ATOM 1752 N N . GLU A 1 219 ? 3.362 0.285 -29.434 1.00 83.00 219 GLU A N 1
ATOM 1753 C CA . GLU A 1 219 ? 2.542 0.845 -28.365 1.00 83.00 219 GLU A CA 1
ATOM 1754 C C . GLU A 1 219 ? 3.372 1.008 -27.094 1.00 83.00 219 GLU A C 1
ATOM 1756 O O . GLU A 1 219 ? 4.163 0.137 -26.725 1.00 83.00 219 GLU A O 1
ATOM 1761 N N . MET A 1 220 ? 3.169 2.135 -26.412 1.00 86.19 220 MET A N 1
ATOM 1762 C CA . MET A 1 220 ? 3.797 2.440 -25.130 1.00 86.19 220 MET A CA 1
ATOM 1763 C C . MET A 1 220 ? 2.725 2.435 -24.051 1.00 86.19 220 MET A C 1
ATOM 1765 O O . MET A 1 220 ? 1.760 3.196 -24.125 1.00 86.19 220 MET A O 1
ATOM 1769 N N . LYS A 1 221 ? 2.909 1.611 -23.020 1.00 86.56 221 LYS A N 1
ATOM 1770 C CA . LYS A 1 221 ? 2.011 1.579 -21.865 1.00 86.56 221 LYS A CA 1
ATOM 1771 C C . LYS A 1 221 ? 2.777 1.903 -20.595 1.00 86.56 221 LYS A C 1
ATOM 1773 O O . LYS A 1 221 ? 3.748 1.225 -20.270 1.00 86.56 221 LYS A O 1
ATOM 1778 N N . SER A 1 222 ? 2.323 2.939 -19.893 1.00 89.62 222 SER A N 1
ATOM 1779 C CA . SER A 1 222 ? 2.868 3.357 -18.603 1.00 89.62 222 SER A CA 1
ATOM 1780 C C . SER A 1 222 ? 1.984 2.869 -17.459 1.00 89.62 222 SER A C 1
ATOM 1782 O O . SER A 1 222 ? 0.757 2.872 -17.566 1.00 89.62 222 SER A O 1
ATOM 1784 N N . THR A 1 223 ? 2.605 2.434 -16.369 1.00 92.38 223 THR A N 1
ATOM 1785 C CA . THR A 1 223 ? 1.925 2.066 -15.125 1.00 92.38 223 THR A CA 1
ATOM 1786 C C . THR A 1 223 ? 2.796 2.422 -13.930 1.00 92.38 223 THR A C 1
ATOM 1788 O O . THR A 1 223 ? 4.019 2.300 -13.978 1.00 92.38 223 THR A O 1
ATOM 1791 N N . ALA A 1 224 ? 2.159 2.812 -12.829 1.00 95.56 224 ALA A N 1
ATOM 1792 C CA . ALA A 1 224 ? 2.821 2.880 -11.535 1.00 95.56 224 ALA A CA 1
ATOM 1793 C C . ALA A 1 224 ? 3.255 1.481 -11.071 1.00 95.56 224 ALA A C 1
ATOM 1795 O O . ALA A 1 224 ? 2.654 0.472 -11.470 1.00 95.56 224 ALA A O 1
ATOM 1796 N N . PHE A 1 225 ? 4.258 1.426 -10.202 1.00 96.94 225 PHE A N 1
ATOM 1797 C CA . PHE A 1 225 ? 4.691 0.203 -9.533 1.00 96.94 225 PHE A CA 1
ATOM 1798 C C . PHE A 1 225 ? 5.051 0.473 -8.064 1.00 96.94 225 PHE A C 1
ATOM 1800 O O . PHE A 1 225 ? 5.255 1.620 -7.677 1.00 96.94 225 PHE A O 1
ATOM 1807 N N . ILE A 1 226 ? 5.129 -0.594 -7.269 1.00 98.31 226 ILE A N 1
ATOM 1808 C CA . ILE A 1 226 ? 5.824 -0.631 -5.972 1.00 98.31 226 ILE A CA 1
ATOM 1809 C C . ILE A 1 226 ? 7.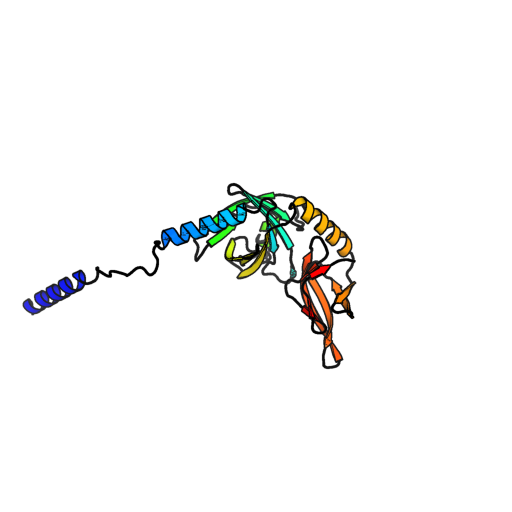076 -1.500 -6.088 1.00 98.31 226 ILE A C 1
ATOM 1811 O O . ILE A 1 226 ? 7.088 -2.472 -6.856 1.00 98.31 226 ILE A O 1
ATOM 1815 N N . TYR A 1 227 ? 8.120 -1.185 -5.325 1.00 98.00 227 TYR A N 1
ATOM 1816 C CA . TYR A 1 227 ? 9.190 -2.150 -5.092 1.00 98.00 227 TYR A CA 1
ATOM 1817 C C . TYR A 1 227 ? 8.680 -3.282 -4.195 1.00 98.00 227 TYR A C 1
ATOM 1819 O O . TYR A 1 227 ? 7.772 -3.122 -3.381 1.00 98.00 227 TYR A O 1
ATOM 1827 N N . THR A 1 228 ? 9.262 -4.461 -4.359 1.00 97.88 228 THR A N 1
ATOM 1828 C CA . THR A 1 228 ? 8.982 -5.652 -3.557 1.00 97.88 228 THR A CA 1
ATOM 1829 C C . THR A 1 228 ? 10.295 -6.220 -3.037 1.00 97.88 228 THR A C 1
ATOM 1831 O O . THR A 1 228 ? 11.371 -5.849 -3.497 1.00 97.88 228 THR A O 1
ATOM 1834 N N . SER A 1 229 ? 10.230 -7.197 -2.133 1.00 97.00 229 SER A N 1
ATOM 1835 C CA . SER A 1 229 ? 11.435 -7.888 -1.641 1.00 97.00 229 SER A CA 1
ATOM 1836 C C . SER A 1 229 ? 12.219 -8.691 -2.702 1.00 97.00 229 SER A C 1
ATOM 1838 O O . SER A 1 229 ? 13.227 -9.316 -2.357 1.00 97.00 229 SER A O 1
ATOM 1840 N N . ALA A 1 230 ? 11.747 -8.741 -3.954 1.00 97.00 230 ALA A N 1
ATOM 1841 C CA . ALA A 1 230 ? 12.369 -9.490 -5.047 1.00 97.00 230 ALA A CA 1
ATOM 1842 C C . ALA A 1 230 ? 12.439 -8.732 -6.388 1.00 97.00 230 ALA A C 1
ATOM 1844 O O . ALA A 1 230 ? 12.982 -9.275 -7.341 1.00 97.00 230 ALA A O 1
ATOM 1845 N N . GLY A 1 231 ? 11.873 -7.530 -6.506 1.00 97.19 231 GLY A N 1
ATOM 1846 C CA . GLY A 1 231 ? 11.768 -6.806 -7.777 1.00 97.19 231 GLY A CA 1
ATOM 1847 C C . GLY A 1 231 ? 10.681 -5.733 -7.727 1.00 97.19 231 GLY A C 1
ATOM 1848 O O . GLY A 1 231 ? 10.574 -5.018 -6.735 1.00 97.19 231 GLY A O 1
ATOM 1849 N N . ILE A 1 232 ? 9.823 -5.647 -8.743 1.00 96.81 232 ILE A N 1
ATOM 1850 C CA . ILE A 1 232 ? 8.732 -4.659 -8.813 1.00 96.81 232 ILE A CA 1
ATOM 1851 C C . ILE A 1 232 ? 7.372 -5.319 -9.036 1.00 96.81 232 ILE A C 1
ATOM 1853 O O . ILE A 1 232 ? 7.261 -6.347 -9.707 1.00 96.81 232 ILE A O 1
ATOM 1857 N N . LYS A 1 233 ? 6.319 -4.683 -8.524 1.00 97.50 233 LYS A N 1
ATOM 1858 C CA . LYS A 1 233 ? 4.925 -5.045 -8.787 1.00 97.50 233 LYS A CA 1
ATOM 1859 C C . LYS A 1 233 ? 4.183 -3.867 -9.392 1.00 97.50 233 LYS A C 1
ATOM 1861 O O . LYS A 1 233 ? 4.137 -2.785 -8.816 1.00 97.50 233 LYS A O 1
ATOM 1866 N N . LEU A 1 234 ? 3.591 -4.083 -10.556 1.00 95.38 234 LEU A N 1
ATOM 1867 C CA . LEU A 1 234 ? 2.802 -3.090 -11.268 1.00 95.38 234 LEU A CA 1
ATOM 1868 C C . LEU A 1 234 ? 1.448 -2.885 -10.580 1.00 95.38 234 LEU A C 1
ATOM 1870 O O . LEU A 1 234 ? 0.788 -3.852 -10.193 1.00 95.38 234 LEU A O 1
ATOM 1874 N N . ARG A 1 235 ? 0.990 -1.629 -10.513 1.00 94.31 235 ARG A N 1
ATOM 1875 C CA . ARG A 1 235 ? -0.341 -1.277 -9.992 1.00 94.31 235 ARG A CA 1
ATOM 1876 C C . ARG A 1 235 ? -1.441 -2.027 -10.734 1.00 94.31 235 ARG A C 1
ATOM 1878 O O . ARG A 1 235 ? -2.366 -2.550 -10.122 1.00 94.31 235 ARG A O 1
ATOM 1885 N N . GLN A 1 236 ? -1.336 -2.072 -12.060 1.00 90.12 236 GLN A N 1
ATOM 1886 C CA . GLN A 1 236 ? -2.242 -2.827 -12.913 1.00 90.12 236 GLN A CA 1
ATOM 1887 C C . GLN A 1 236 ? -1.473 -3.899 -13.683 1.00 90.12 236 GLN A C 1
ATOM 1889 O O . GLN A 1 236 ? -0.373 -3.630 -14.175 1.00 90.12 236 GLN A O 1
ATOM 1894 N N . PRO A 1 237 ? -2.046 -5.104 -13.832 1.00 89.94 237 PRO A N 1
ATOM 1895 C CA . PRO A 1 237 ? -1.440 -6.128 -14.657 1.00 89.94 237 PRO A CA 1
ATOM 1896 C C . PRO A 1 237 ? -1.370 -5.682 -16.122 1.00 89.94 237 PRO A C 1
ATOM 1898 O O . PRO A 1 237 ? -2.250 -4.990 -16.645 1.00 89.94 237 PRO A O 1
ATOM 1901 N N . LEU A 1 238 ? -0.328 -6.132 -16.810 1.00 84.50 238 LEU A N 1
ATOM 1902 C CA . LEU A 1 238 ? -0.111 -5.894 -18.227 1.00 84.50 238 LEU A CA 1
ATOM 1903 C C . LEU A 1 238 ? -0.199 -7.207 -18.987 1.00 84.50 238 LEU A C 1
ATOM 1905 O O . LEU A 1 238 ? 0.448 -8.190 -18.634 1.00 84.50 238 LEU A O 1
ATOM 1909 N N . THR A 1 239 ? -0.991 -7.217 -20.054 1.00 83.19 239 THR A N 1
ATOM 1910 C CA . THR A 1 239 ? -1.023 -8.340 -20.986 1.00 83.19 239 THR A CA 1
ATOM 1911 C C . THR A 1 239 ? 0.007 -8.095 -22.071 1.00 83.19 239 THR A C 1
ATOM 1913 O O . THR A 1 239 ? -0.157 -7.202 -22.894 1.00 83.19 239 THR A O 1
ATOM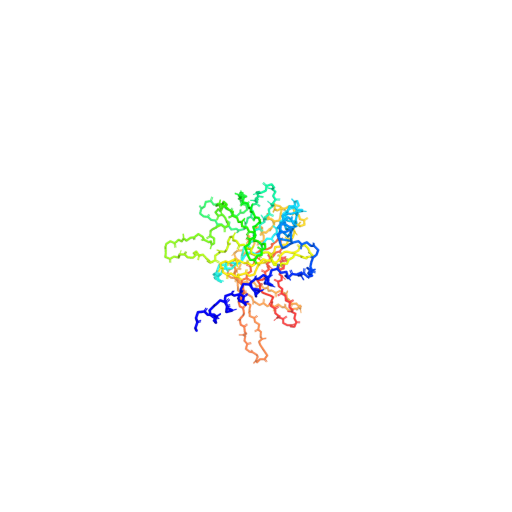 1916 N N . ILE A 1 240 ? 1.071 -8.890 -22.063 1.00 74.44 240 ILE A N 1
ATOM 1917 C CA . ILE A 1 240 ? 2.165 -8.805 -23.023 1.00 74.44 240 ILE A CA 1
ATOM 1918 C C . ILE A 1 240 ? 2.350 -10.197 -23.625 1.00 74.44 240 ILE A C 1
ATOM 1920 O O . ILE A 1 240 ? 2.512 -11.182 -22.903 1.00 74.44 240 ILE A O 1
ATOM 1924 N N . ASN A 1 241 ? 2.299 -10.296 -24.958 1.00 72.81 241 ASN A N 1
ATOM 1925 C CA . ASN A 1 241 ? 2.459 -11.564 -25.684 1.00 72.81 241 ASN A CA 1
ATOM 1926 C C . ASN A 1 241 ? 1.517 -12.682 -25.173 1.00 72.81 241 ASN A C 1
ATOM 1928 O O . ASN A 1 241 ? 1.938 -13.816 -24.942 1.00 72.81 241 ASN A O 1
ATOM 1932 N N . GLY A 1 242 ? 0.245 -12.344 -24.932 1.00 76.19 242 GLY A N 1
ATOM 1933 C CA . GLY A 1 242 ? -0.776 -13.291 -24.467 1.00 76.19 242 GLY A CA 1
ATOM 1934 C C . GLY A 1 242 ? -0.632 -13.751 -23.011 1.00 76.19 242 GLY A C 1
ATOM 1935 O O . GLY A 1 242 ? -1.375 -14.631 -22.584 1.00 76.19 242 GLY A O 1
ATOM 1936 N N . ARG A 1 243 ? 0.297 -13.176 -22.233 1.00 80.81 243 ARG A N 1
ATOM 1937 C CA . ARG A 1 243 ? 0.419 -13.420 -20.790 1.00 80.81 243 ARG A CA 1
ATOM 1938 C C . ARG A 1 243 ? 0.123 -12.159 -20.002 1.00 80.81 243 ARG A C 1
ATOM 1940 O O . ARG A 1 243 ? 0.690 -11.109 -20.278 1.00 80.81 243 ARG A O 1
ATOM 1947 N N . THR A 1 244 ? -0.726 -12.290 -18.995 1.00 89.12 244 THR A N 1
ATOM 1948 C CA . THR A 1 244 ? -0.984 -11.238 -18.015 1.00 89.12 244 THR A CA 1
ATOM 1949 C C . THR A 1 244 ? 0.068 -11.322 -16.912 1.00 89.12 244 THR A C 1
ATOM 1951 O O . THR A 1 244 ? 0.171 -12.340 -16.231 1.00 89.12 244 THR A O 1
ATOM 1954 N N . VAL A 1 245 ? 0.876 -10.273 -16.772 1.00 88.38 245 VAL A N 1
ATOM 1955 C CA . VAL A 1 245 ? 1.980 -10.173 -15.810 1.00 88.38 245 VAL A CA 1
ATOM 1956 C C . VAL A 1 245 ? 1.772 -8.938 -14.946 1.00 88.38 245 VAL A C 1
ATOM 1958 O O . VAL A 1 245 ? 1.412 -7.877 -15.451 1.00 88.38 245 VAL A O 1
ATOM 1961 N N . GLN A 1 246 ? 1.999 -9.072 -13.644 1.00 93.50 246 GLN A N 1
ATOM 1962 C CA . GLN A 1 246 ? 1.932 -7.955 -12.700 1.00 93.50 246 GLN A CA 1
ATOM 1963 C C . GLN A 1 246 ? 3.207 -7.815 -11.867 1.00 93.50 246 GLN A C 1
ATOM 1965 O O . GLN A 1 246 ? 3.528 -6.714 -11.443 1.00 93.50 246 GLN A O 1
ATOM 1970 N N . GLU A 1 247 ? 3.953 -8.896 -11.655 1.00 94.75 247 GLU A N 1
ATOM 1971 C CA . GLU A 1 247 ? 5.162 -8.904 -10.833 1.00 94.75 247 GLU A CA 1
ATOM 1972 C C . GLU A 1 247 ? 6.370 -9.310 -11.680 1.00 94.75 247 GLU A C 1
ATOM 1974 O O . GLU A 1 247 ? 6.291 -10.243 -12.482 1.00 94.75 247 GLU A O 1
ATOM 1979 N N . PHE A 1 248 ? 7.479 -8.597 -11.491 1.00 94.00 248 PHE A N 1
ATOM 1980 C CA . PHE A 1 248 ? 8.775 -8.879 -12.099 1.00 94.00 248 PHE A CA 1
ATOM 1981 C C . PHE A 1 248 ? 9.807 -9.040 -10.994 1.00 94.00 248 PHE A C 1
ATOM 1983 O O . PHE A 1 248 ? 9.903 -8.190 -10.110 1.00 94.00 248 PHE A O 1
ATOM 1990 N N . THR A 1 249 ? 10.591 -10.109 -11.061 1.00 95.44 249 THR A N 1
ATOM 1991 C CA . THR A 1 249 ? 11.718 -10.346 -10.159 1.00 95.44 249 THR A CA 1
ATOM 1992 C C . THR A 1 249 ? 13.010 -9.865 -10.804 1.00 95.44 249 THR A C 1
ATOM 1994 O O . THR A 1 249 ? 13.183 -10.018 -12.014 1.00 95.44 249 THR A O 1
ATOM 1997 N N . LEU A 1 250 ? 13.902 -9.295 -10.002 1.00 93.44 250 LEU A N 1
ATOM 1998 C CA . LEU A 1 250 ? 15.269 -8.999 -10.405 1.00 93.44 250 LEU A CA 1
ATOM 1999 C C . LEU A 1 250 ? 16.067 -10.313 -10.473 1.00 93.44 250 LEU A C 1
ATOM 2001 O O . LEU A 1 250 ? 15.902 -11.167 -9.599 1.00 93.44 250 LEU A O 1
ATOM 2005 N N . ASP A 1 251 ? 16.842 -10.476 -11.545 1.00 82.62 251 ASP A N 1
ATOM 2006 C CA . ASP A 1 251 ? 17.722 -11.626 -11.823 1.00 82.62 251 ASP A CA 1
ATOM 2007 C C . ASP A 1 251 ? 19.160 -11.322 -11.384 1.00 82.62 251 ASP A C 1
ATOM 2009 O O . ASP A 1 251 ? 19.618 -10.191 -11.678 1.00 82.62 251 ASP A O 1
#

Organism: NCBI:txid433724